Protein AF-A0A194XLW2-F1 (afdb_monomer)

Nearest PDB structures (foldseek):
  5mpe-assembly2_N  TM=3.462E-01  e=5.216E+00  Saccharomyces cerevisiae S288C

Mean predicted aligned error: 13.79 Å

Solvent-accessible surface area (backbone atoms only — not comparable to full-atom values): 14947 Å² total; per-residue (Å²): 132,81,50,64,70,60,52,54,53,54,45,31,70,91,69,25,83,67,75,55,50,39,67,90,53,73,81,48,76,51,77,60,68,67,63,74,57,62,71,46,36,43,51,65,60,61,47,27,53,52,23,50,60,30,39,32,50,71,62,18,50,63,48,32,64,35,18,59,30,89,88,37,53,65,29,32,42,48,48,15,52,49,32,32,26,69,58,40,51,70,60,16,52,52,30,46,64,75,32,52,90,36,68,58,42,38,59,43,32,65,69,97,54,22,62,61,53,54,50,51,53,50,48,52,53,52,52,50,68,72,43,67,90,60,88,51,68,67,62,52,49,51,50,22,52,53,44,46,51,35,52,50,32,41,49,54,49,47,40,73,74,72,47,76,59,69,46,95,74,63,76,90,66,61,39,33,40,77,82,64,66,52,73,85,71,71,43,65,46,41,43,81,89,52,94,58,71,42,79,40,83,77,78,71,87,74,76,87,57,48,65,66,49,51,53,48,38,63,76,66,67,66,91,54,73,91,82,35,62,93,68,63,72,83,65,98,82,63,78,64,47,81,68,58,69,71,59,47,54,51,50,71,74,74,113

Structure (mmCIF, N/CA/C/O backbone):
data_AF-A0A194XLW2-F1
#
_entry.id   AF-A0A194XLW2-F1
#
loop_
_atom_site.group_PDB
_atom_site.id
_atom_site.type_symbol
_atom_site.label_atom_id
_atom_site.label_alt_id
_atom_site.label_comp_id
_atom_site.label_asym_id
_atom_site.label_entity_id
_atom_site.label_seq_id
_atom_site.pdbx_PDB_ins_code
_atom_site.Cartn_x
_atom_site.Cartn_y
_atom_site.Cartn_z
_atom_site.occupancy
_atom_site.B_iso_or_equiv
_atom_site.auth_seq_id
_atom_site.auth_comp_id
_atom_site.auth_asym_id
_atom_site.auth_atom_id
_atom_site.pdbx_PDB_model_num
ATOM 1 N N . MET A 1 1 ? -6.211 14.471 20.983 1.00 62.09 1 MET A N 1
ATOM 2 C CA . MET A 1 1 ? -5.762 13.256 20.275 1.00 62.09 1 MET A CA 1
ATOM 3 C C . MET A 1 1 ? -6.303 13.348 18.864 1.00 62.09 1 MET A C 1
ATOM 5 O O . MET A 1 1 ? -7.444 13.775 18.723 1.00 62.09 1 MET A O 1
ATOM 9 N N . SER A 1 2 ? -5.482 13.073 17.853 1.00 81.62 2 SER A N 1
ATOM 10 C CA . SER A 1 2 ? -5.946 13.029 16.460 1.00 81.62 2 SER A CA 1
ATOM 11 C C . SER A 1 2 ? -6.854 11.812 16.283 1.00 81.62 2 SER A C 1
ATOM 13 O O . SER A 1 2 ? -6.565 10.773 16.868 1.00 81.62 2 SER A O 1
ATOM 15 N N . SER A 1 3 ? -7.951 11.940 15.534 1.00 93.19 3 SER A N 1
ATOM 16 C CA . SER A 1 3 ? -8.762 10.776 15.153 1.00 93.19 3 SER A CA 1
ATOM 17 C C . SER A 1 3 ? -8.160 10.077 13.935 1.00 93.19 3 SER A C 1
ATOM 19 O O . SER A 1 3 ? -7.350 10.673 13.216 1.00 93.19 3 SER A O 1
ATOM 21 N N . TYR A 1 4 ? -8.593 8.841 13.682 1.00 95.94 4 TYR A N 1
ATOM 22 C CA . TYR A 1 4 ? -8.236 8.096 12.478 1.00 95.94 4 TYR A CA 1
ATOM 23 C C . TYR A 1 4 ? -8.523 8.904 11.202 1.00 95.94 4 TYR A C 1
ATOM 25 O O . TYR A 1 4 ? -7.635 9.097 10.374 1.00 95.94 4 TYR A O 1
ATOM 33 N N . GLU A 1 5 ? -9.723 9.476 11.089 1.00 96.44 5 GLU A N 1
ATOM 34 C CA . GLU A 1 5 ? -10.167 10.236 9.915 1.00 96.44 5 GLU A CA 1
ATOM 35 C C . GLU A 1 5 ? -9.330 11.500 9.718 1.00 96.44 5 GLU A C 1
ATOM 37 O O . GLU A 1 5 ? -9.010 11.872 8.587 1.00 96.44 5 GLU A O 1
ATOM 42 N N . SER A 1 6 ? -8.949 12.159 10.818 1.00 96.06 6 SER A N 1
ATOM 43 C CA . SER A 1 6 ? -8.086 13.337 10.773 1.00 96.06 6 SER A CA 1
ATOM 44 C C . SER A 1 6 ? -6.682 12.987 10.282 1.00 96.06 6 SER A C 1
ATOM 46 O O . SER A 1 6 ? -6.113 13.759 9.510 1.00 96.06 6 SER A O 1
ATOM 48 N N . VAL A 1 7 ? -6.117 11.857 10.723 1.00 97.31 7 VAL A N 1
ATOM 49 C CA . VAL A 1 7 ? -4.793 11.398 10.275 1.00 97.31 7 V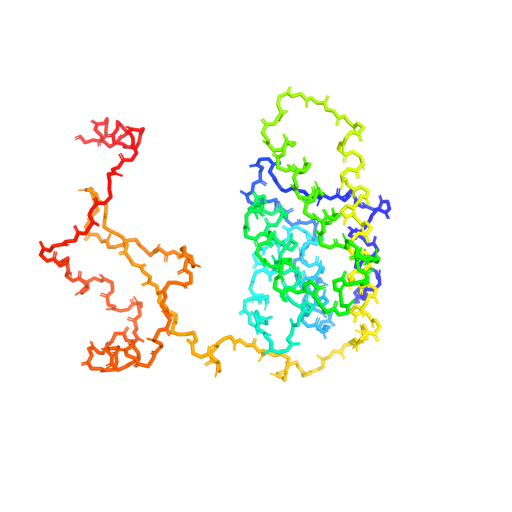AL A CA 1
ATOM 50 C C . VAL A 1 7 ? -4.853 10.981 8.810 1.00 97.31 7 VAL A C 1
ATOM 52 O O . VAL A 1 7 ? -4.066 11.489 8.012 1.00 97.31 7 VAL A O 1
ATOM 55 N N . LEU A 1 8 ? -5.827 10.152 8.426 1.00 97.38 8 LEU A N 1
ATOM 56 C CA . LEU A 1 8 ? -6.010 9.709 7.044 1.00 97.38 8 LEU A CA 1
ATOM 57 C C . LEU A 1 8 ? -6.185 10.900 6.092 1.00 97.38 8 LEU A C 1
ATOM 59 O O . LEU A 1 8 ? -5.488 10.993 5.085 1.00 97.38 8 LEU A O 1
ATOM 63 N N . SER A 1 9 ? -7.046 11.860 6.443 1.00 96.56 9 SER A N 1
ATOM 64 C CA . SER A 1 9 ? -7.260 13.065 5.630 1.00 96.56 9 SER A CA 1
ATOM 65 C C . SER A 1 9 ? -5.988 13.901 5.477 1.00 96.56 9 SER A C 1
ATOM 67 O O . SER A 1 9 ? -5.774 14.494 4.426 1.00 96.56 9 SER A O 1
ATOM 69 N N . SER A 1 10 ? -5.127 13.939 6.501 1.00 96.50 10 SER A N 1
ATOM 70 C CA . SER A 1 10 ? -3.862 14.681 6.440 1.00 96.50 10 SER A CA 1
ATOM 71 C C . SER A 1 10 ? -2.812 14.034 5.534 1.00 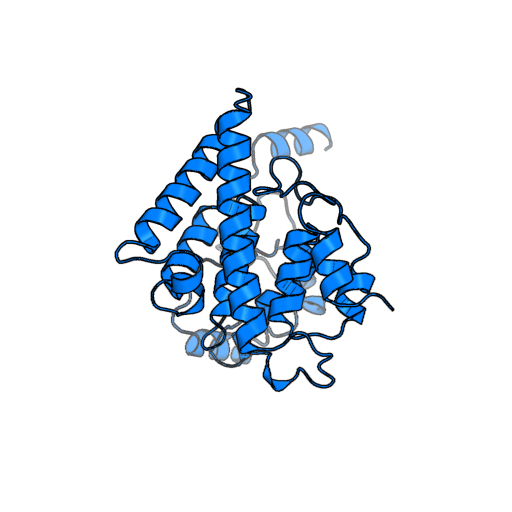96.50 10 SER A C 1
ATOM 73 O O . SER A 1 10 ? -1.932 14.739 5.046 1.00 96.50 10 SER A O 1
ATOM 75 N N . LEU A 1 11 ? -2.911 12.721 5.303 1.00 96.50 11 LEU A N 1
ATOM 76 C CA . LEU A 1 11 ? -1.986 11.935 4.481 1.00 96.50 11 LEU A CA 1
ATOM 77 C C . LEU A 1 11 ? -2.438 11.794 3.019 1.00 96.50 11 LEU A C 1
ATOM 79 O O . LEU A 1 11 ? -1.677 11.305 2.188 1.00 96.50 11 LEU A O 1
ATOM 83 N N . LEU A 1 12 ? -3.663 12.208 2.693 1.00 96.25 12 LEU A N 1
ATOM 84 C CA . LEU A 1 12 ? -4.228 12.109 1.350 1.00 96.25 12 LEU A CA 1
ATOM 85 C C . LEU A 1 12 ? -4.284 13.479 0.649 1.00 96.25 12 LEU A C 1
ATOM 87 O O . LEU A 1 12 ? -4.279 14.526 1.306 1.00 96.25 12 LEU A O 1
ATOM 91 N N . PRO A 1 13 ? -4.407 13.509 -0.692 1.00 95.25 13 PRO A N 1
ATOM 92 C CA . PRO A 1 13 ? -4.703 14.747 -1.402 1.00 95.25 13 PRO A CA 1
ATOM 93 C C . PRO A 1 13 ? -6.040 15.356 -0.945 1.00 95.25 13 PRO A C 1
ATOM 95 O O . PRO A 1 13 ? -7.004 14.612 -0.732 1.00 95.25 13 PRO A O 1
ATOM 98 N N . PRO A 1 14 ? -6.144 16.695 -0.842 1.00 94.56 14 PRO A N 1
ATOM 99 C CA . PRO A 1 14 ? -5.165 17.697 -1.281 1.00 94.56 14 PRO A CA 1
ATOM 100 C C . PRO A 1 14 ? -4.082 18.048 -0.245 1.00 94.56 14 PRO A C 1
ATOM 102 O O . PRO A 1 14 ? -3.207 18.853 -0.552 1.00 94.56 14 PRO A O 1
ATOM 105 N N . SER A 1 15 ? -4.132 17.495 0.971 1.00 94.56 15 SER A N 1
ATOM 106 C CA . SER A 1 15 ? -3.200 17.842 2.053 1.00 94.56 15 SER A CA 1
ATOM 107 C C . SER A 1 15 ? -1.767 17.398 1.772 1.00 94.56 15 SER A C 1
ATOM 109 O O . SER A 1 15 ? -0.832 18.133 2.088 1.00 94.56 15 SER A O 1
ATOM 111 N N . GLN A 1 16 ? -1.596 16.222 1.167 1.00 91.00 16 GLN A N 1
ATOM 112 C CA . GLN A 1 16 ? -0.306 15.698 0.720 1.00 91.00 16 GLN A CA 1
ATOM 113 C C . GLN A 1 16 ? -0.443 15.099 -0.685 1.00 91.00 16 GLN A C 1
ATOM 115 O O . GLN A 1 16 ? -1.472 14.488 -0.985 1.00 91.00 16 GLN A O 1
ATOM 120 N N . PRO A 1 17 ? 0.555 15.266 -1.571 1.00 90.69 17 PRO A N 1
ATOM 121 C CA . PRO A 1 17 ? 0.560 14.580 -2.856 1.00 90.69 17 PRO A CA 1
ATOM 122 C C . PRO A 1 17 ? 0.703 13.067 -2.648 1.00 90.69 17 PRO A C 1
ATOM 124 O O . PRO A 1 17 ? 1.475 12.621 -1.801 1.00 90.69 17 PRO A O 1
ATOM 127 N N . HIS A 1 18 ? -0.015 12.270 -3.443 1.00 93.69 18 HIS A N 1
ATOM 128 C CA . HIS A 1 18 ? 0.118 10.814 -3.390 1.00 93.69 18 HIS A CA 1
ATOM 129 C C . HIS A 1 18 ? 1.399 10.363 -4.092 1.00 93.69 18 HIS A C 1
ATOM 131 O O . HIS A 1 18 ? 1.627 10.684 -5.262 1.00 93.69 18 HIS A O 1
ATOM 137 N N . ILE A 1 19 ? 2.219 9.592 -3.383 1.00 90.19 19 ILE A N 1
ATOM 138 C CA . ILE A 1 19 ? 3.500 9.089 -3.876 1.00 90.19 19 ILE A CA 1
ATOM 139 C C . ILE A 1 19 ? 3.344 7.607 -4.211 1.00 90.19 19 ILE A C 1
ATOM 141 O O . ILE A 1 19 ? 3.195 6.763 -3.331 1.00 90.19 19 ILE A O 1
ATOM 145 N N . PHE A 1 20 ? 3.379 7.278 -5.504 1.00 88.81 20 PHE A N 1
ATOM 146 C CA . PHE A 1 20 ? 3.212 5.899 -5.975 1.00 88.81 20 PHE A CA 1
ATOM 147 C C . PHE A 1 20 ? 4.506 5.069 -5.920 1.00 88.81 20 PHE A C 1
ATOM 149 O O . PHE A 1 20 ? 4.438 3.843 -5.995 1.00 88.81 20 PHE A O 1
ATOM 156 N N . SER A 1 21 ? 5.664 5.728 -5.794 1.00 84.75 21 SER A N 1
ATOM 157 C CA . SER A 1 21 ? 7.000 5.129 -5.711 1.00 84.75 21 SER A CA 1
ATOM 158 C C . SER A 1 21 ? 7.960 6.074 -4.980 1.00 84.75 21 SER A C 1
ATOM 160 O O . SER A 1 21 ? 7.970 7.273 -5.244 1.00 84.75 21 SER A O 1
ATOM 162 N N . SER A 1 22 ? 8.799 5.516 -4.108 1.00 76.62 22 SER A N 1
ATOM 163 C CA . SER A 1 22 ? 9.827 6.215 -3.323 1.00 76.62 22 SER A CA 1
ATOM 164 C C . SER A 1 22 ? 11.148 6.429 -4.069 1.00 76.62 22 SER A C 1
ATOM 166 O O . SER A 1 22 ? 12.058 7.106 -3.600 1.00 76.62 22 SER A O 1
ATOM 168 N N . LEU A 1 23 ? 11.304 5.837 -5.249 1.00 68.81 23 LEU A N 1
ATOM 169 C CA . LEU A 1 23 ? 12.549 5.937 -5.999 1.00 68.81 23 LEU A CA 1
ATOM 170 C C . LEU A 1 23 ? 12.756 7.341 -6.608 1.00 68.81 23 LEU A C 1
ATOM 172 O O . LEU A 1 23 ? 11.792 7.949 -7.066 1.00 68.81 23 LEU A O 1
ATOM 176 N N . PRO A 1 24 ? 14.010 7.838 -6.717 1.00 59.31 24 PRO A N 1
ATOM 177 C CA . PRO A 1 24 ? 15.270 7.197 -6.316 1.00 59.31 24 PRO A CA 1
ATOM 178 C C . PRO A 1 24 ? 15.589 7.250 -4.813 1.00 59.31 24 PRO A C 1
ATOM 180 O O . PRO A 1 24 ? 16.545 6.600 -4.400 1.00 59.31 24 PRO A O 1
ATOM 183 N N . ILE A 1 25 ? 14.872 8.048 -4.020 1.00 57.66 25 ILE A N 1
ATOM 184 C CA . ILE A 1 25 ? 15.247 8.378 -2.639 1.00 57.66 25 IL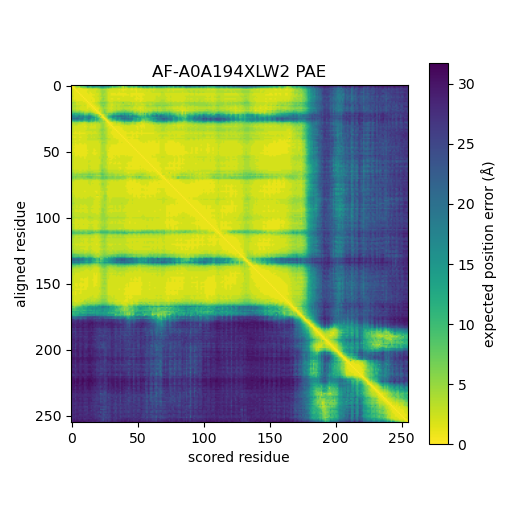E A CA 1
ATOM 185 C C . ILE A 1 25 ? 14.519 7.432 -1.682 1.00 57.66 25 ILE A C 1
ATOM 187 O O . ILE A 1 25 ? 13.452 7.743 -1.163 1.00 57.66 25 ILE A O 1
ATOM 191 N N . SER A 1 26 ? 15.133 6.276 -1.429 1.00 54.25 26 SER A N 1
ATOM 192 C CA . SER A 1 26 ? 14.665 5.343 -0.404 1.00 54.25 26 SER A CA 1
ATOM 193 C C . SER A 1 26 ? 15.563 5.388 0.845 1.00 54.25 26 SER A C 1
ATOM 195 O O . SER A 1 26 ? 16.789 5.354 0.696 1.00 54.25 26 SER A O 1
ATOM 197 N N . PRO A 1 27 ? 14.993 5.444 2.067 1.00 61.28 27 PRO A N 1
ATOM 198 C CA . PRO A 1 27 ? 13.585 5.712 2.372 1.00 61.28 27 PRO A CA 1
ATOM 199 C C . PRO A 1 27 ? 13.272 7.220 2.322 1.00 61.28 27 PRO A C 1
ATOM 201 O O . PRO A 1 27 ? 14.089 8.053 2.729 1.00 61.28 27 PRO A O 1
ATOM 204 N N . HIS A 1 28 ? 12.067 7.588 1.872 1.00 70.06 28 HIS A N 1
ATOM 205 C CA . HIS A 1 28 ? 11.566 8.948 2.082 1.00 70.06 28 HIS A CA 1
ATOM 206 C C . HIS A 1 28 ? 11.420 9.226 3.578 1.00 70.06 28 HIS A C 1
ATOM 208 O O . HIS A 1 28 ? 11.139 8.339 4.383 1.00 70.06 28 HIS A O 1
ATOM 214 N N . LYS A 1 29 ? 11.594 10.493 3.961 1.00 82.81 29 LYS A N 1
ATOM 215 C CA . LYS A 1 29 ? 11.287 10.917 5.323 1.00 82.81 29 LYS A CA 1
ATOM 216 C C . LYS A 1 29 ? 9.774 10.843 5.538 1.00 82.81 29 LYS A C 1
ATOM 218 O O . LYS A 1 29 ? 9.027 11.373 4.718 1.00 82.81 29 LYS A O 1
ATOM 223 N N . ALA A 1 30 ? 9.366 10.264 6.665 1.00 90.00 30 ALA A N 1
ATOM 224 C CA . ALA A 1 30 ? 7.972 10.241 7.088 1.00 90.00 30 ALA A CA 1
ATOM 225 C C . ALA A 1 30 ? 7.350 11.654 7.088 1.00 90.00 30 ALA A C 1
ATOM 227 O O . ALA A 1 30 ? 7.997 12.618 7.521 1.00 90.00 30 ALA A O 1
ATOM 228 N N . LEU A 1 31 ? 6.106 11.774 6.615 1.00 91.69 31 LEU A N 1
ATOM 229 C CA . LEU A 1 31 ? 5.389 13.053 6.492 1.00 91.69 3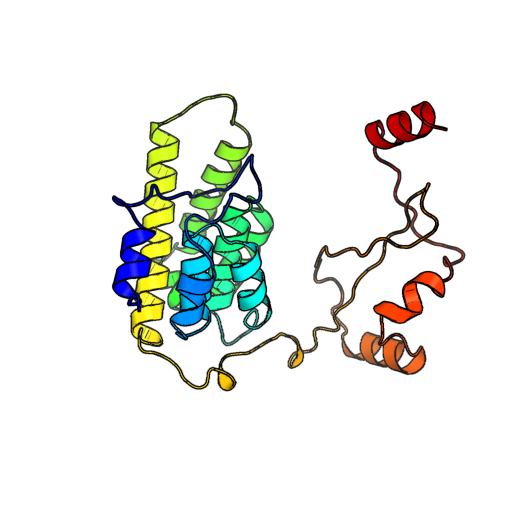1 LEU A CA 1
ATOM 230 C C . LEU A 1 31 ? 4.976 13.611 7.862 1.00 91.69 31 LEU A C 1
ATOM 232 O O . LEU A 1 31 ? 5.083 14.813 8.113 1.00 91.69 31 LEU A O 1
ATOM 236 N N . ILE A 1 32 ? 4.554 12.727 8.765 1.00 92.94 32 ILE A N 1
ATOM 237 C CA . ILE A 1 32 ? 4.219 13.007 10.161 1.00 92.94 32 ILE A CA 1
ATOM 238 C C . ILE A 1 32 ? 4.963 12.040 11.098 1.00 92.94 32 ILE A C 1
ATOM 240 O O . ILE A 1 32 ? 5.379 10.957 10.673 1.00 92.94 32 ILE A O 1
ATOM 244 N N . PRO A 1 33 ? 5.137 12.390 12.388 1.00 93.50 33 PRO A N 1
ATOM 245 C CA . PRO A 1 33 ? 5.716 11.475 13.366 1.00 93.50 33 PRO A CA 1
ATOM 246 C C . PRO A 1 33 ? 4.908 10.177 13.469 1.00 93.50 33 PRO A C 1
ATOM 248 O O . PRO A 1 33 ? 3.703 10.227 13.710 1.00 93.50 33 PRO A O 1
ATOM 251 N N . SER A 1 34 ? 5.582 9.028 13.386 1.00 92.00 34 SER A N 1
ATOM 252 C CA . SER A 1 34 ? 4.982 7.685 13.451 1.00 92.00 34 SER A CA 1
ATOM 253 C C . SER A 1 34 ? 4.072 7.488 14.665 1.00 92.00 34 SER A C 1
ATOM 255 O O . SER A 1 34 ? 3.044 6.828 14.575 1.00 92.00 34 SER A O 1
ATOM 257 N N . GLN A 1 35 ? 4.390 8.139 15.788 1.00 91.81 35 GLN A N 1
ATOM 258 C CA . GLN A 1 35 ? 3.588 8.065 17.008 1.00 91.81 35 GLN A CA 1
ATOM 259 C C . GLN A 1 35 ? 2.181 8.669 16.872 1.00 91.81 35 GLN A C 1
ATOM 261 O O . GLN A 1 35 ? 1.282 8.296 17.621 1.00 91.81 35 GLN A O 1
ATOM 266 N N . GLN A 1 36 ? 1.951 9.577 15.917 1.00 93.44 36 GLN A N 1
ATOM 267 C CA . GLN A 1 36 ? 0.598 10.066 15.628 1.00 93.44 36 GLN A CA 1
ATOM 268 C C . GLN A 1 36 ? -0.292 8.987 15.001 1.00 93.44 36 GLN A C 1
ATOM 270 O O . GLN A 1 36 ? -1.505 9.065 15.154 1.00 93.44 36 GLN A O 1
ATOM 275 N N . ILE A 1 37 ? 0.306 8.000 14.329 1.00 94.75 37 ILE A N 1
ATOM 276 C CA . ILE A 1 37 ? -0.392 6.849 13.753 1.00 94.75 37 ILE A CA 1
ATOM 277 C C . ILE A 1 37 ? -0.540 5.758 14.816 1.00 94.75 37 ILE A C 1
ATOM 279 O O . ILE A 1 37 ? -1.658 5.349 15.109 1.00 94.75 37 ILE A O 1
ATOM 283 N N . SER A 1 38 ? 0.549 5.355 15.477 1.00 92.44 38 SER A N 1
ATOM 284 C CA . SER A 1 38 ? 0.495 4.244 16.441 1.00 92.44 38 SER A CA 1
ATOM 285 C C . SER A 1 38 ? -0.320 4.551 17.703 1.00 92.44 38 SER A C 1
ATOM 287 O O . SER A 1 38 ? -0.905 3.653 18.298 1.00 92.44 38 SER A O 1
ATOM 289 N N . SER A 1 39 ? -0.442 5.827 18.098 1.00 91.06 39 SER A N 1
ATOM 290 C CA . SER A 1 39 ? -1.324 6.231 19.209 1.00 91.06 39 SER A CA 1
ATOM 291 C C . SER A 1 39 ? -2.822 6.166 18.892 1.00 91.06 39 SER A C 1
ATOM 293 O O . SER A 1 39 ? -3.632 6.363 19.799 1.00 91.06 39 SER A O 1
ATOM 295 N N . LEU A 1 40 ? -3.202 5.896 17.636 1.00 90.81 40 LEU A N 1
ATOM 296 C CA . LEU A 1 40 ? -4.590 5.602 17.282 1.00 90.81 40 LEU A CA 1
ATOM 297 C C . LEU A 1 40 ? -5.020 4.230 17.819 1.00 90.81 40 LEU A C 1
ATOM 299 O O . LEU A 1 40 ? -6.205 4.043 18.082 1.00 90.81 40 LEU A O 1
ATOM 303 N N . GLU A 1 41 ? -4.064 3.307 18.005 1.00 92.06 41 GLU A N 1
ATOM 304 C CA . GLU A 1 41 ? -4.296 1.940 18.492 1.00 92.06 41 GLU A CA 1
ATOM 305 C C . GLU A 1 41 ? -5.421 1.248 17.696 1.00 92.06 41 GLU A C 1
ATOM 307 O O . GLU A 1 41 ? -6.332 0.664 18.268 1.00 92.06 41 GLU A O 1
ATOM 312 N N . ILE A 1 42 ? -5.402 1.382 16.367 1.00 93.50 42 ILE A N 1
ATOM 313 C CA . ILE A 1 42 ? -6.383 0.792 15.440 1.00 93.50 42 ILE A CA 1
ATOM 314 C C . ILE A 1 42 ? -5.943 -0.606 14.992 1.00 93.50 42 ILE A C 1
ATOM 316 O O . ILE A 1 42 ? -4.877 -1.092 15.360 1.00 93.50 42 ILE A O 1
ATOM 320 N N . HIS A 1 43 ? -6.752 -1.261 14.156 1.00 94.62 43 HIS A N 1
ATOM 321 C CA . HIS A 1 43 ? -6.378 -2.549 13.579 1.00 94.62 43 HIS A CA 1
ATOM 322 C C . HIS A 1 43 ? -5.013 -2.466 12.846 1.00 94.62 43 HIS A C 1
ATOM 324 O O . HIS A 1 43 ? -4.860 -1.607 11.971 1.00 94.62 43 HIS A O 1
ATOM 330 N N . PRO A 1 44 ? -4.048 -3.374 13.109 1.00 95.19 44 PRO A N 1
ATOM 331 C CA . PRO A 1 44 ? -2.688 -3.299 12.555 1.00 95.19 44 PRO A CA 1
ATOM 332 C C . PRO A 1 44 ? -2.598 -3.217 11.022 1.00 95.19 44 PRO A C 1
ATOM 334 O O . PRO A 1 44 ? -1.668 -2.623 10.479 1.00 95.19 44 PRO A O 1
ATOM 337 N N . VAL A 1 45 ? -3.571 -3.780 10.297 1.00 96.56 45 VAL A N 1
ATOM 338 C CA . VAL A 1 45 ? -3.673 -3.643 8.829 1.00 96.56 45 VAL A CA 1
ATOM 339 C C . VAL A 1 45 ? -3.935 -2.188 8.418 1.00 96.56 45 VAL A C 1
ATOM 341 O O . VAL A 1 45 ? -3.285 -1.676 7.510 1.00 96.56 45 VAL A O 1
ATOM 344 N N . LEU A 1 46 ? -4.858 -1.502 9.101 1.00 97.81 46 LEU A N 1
ATOM 345 C CA . LEU A 1 46 ? -5.146 -0.088 8.849 1.00 97.81 46 LEU A CA 1
ATOM 346 C C . LEU A 1 46 ? -3.967 0.791 9.274 1.00 97.81 46 LEU A C 1
ATOM 348 O O . LEU A 1 46 ? -3.604 1.712 8.547 1.00 97.81 46 LEU A O 1
ATOM 352 N N . GLU A 1 47 ? -3.327 0.470 10.400 1.00 97.31 47 GLU A N 1
ATOM 353 C CA . GLU A 1 47 ? -2.105 1.146 10.850 1.00 97.31 47 GLU A CA 1
ATOM 354 C C . GLU A 1 47 ? -0.986 1.033 9.799 1.00 97.31 47 GLU A C 1
ATOM 356 O O . GLU A 1 47 ? -0.374 2.034 9.424 1.00 97.31 47 GLU A O 1
ATOM 361 N N . SER A 1 48 ? -0.790 -0.163 9.232 1.00 97.94 48 SER A N 1
ATOM 362 C CA . SER A 1 48 ? 0.178 -0.406 8.154 1.00 97.94 48 SER A CA 1
ATOM 363 C C . SER A 1 48 ? -0.114 0.445 6.915 1.00 97.94 48 SER A C 1
ATOM 365 O O . SER A 1 48 ? 0.801 1.047 6.354 1.00 97.94 48 SER A O 1
ATOM 367 N N . ALA A 1 49 ? -1.383 0.552 6.506 1.00 98.31 49 ALA A N 1
ATOM 368 C CA . ALA A 1 49 ? -1.783 1.392 5.376 1.00 98.31 49 ALA A CA 1
ATOM 369 C C . ALA A 1 49 ? -1.486 2.883 5.627 1.00 98.31 49 ALA A C 1
ATOM 371 O O . ALA A 1 49 ? -0.977 3.568 4.736 1.00 98.31 49 ALA A O 1
ATOM 372 N N . LEU A 1 50 ? -1.732 3.376 6.848 1.00 98.19 50 LEU A N 1
ATOM 373 C CA . LEU A 1 50 ? -1.370 4.742 7.237 1.00 98.19 50 LEU A CA 1
ATOM 374 C C . LEU A 1 50 ? 0.147 4.957 7.205 1.00 98.19 50 LEU A C 1
ATOM 376 O O . LEU A 1 50 ? 0.594 5.995 6.723 1.00 98.19 50 LEU A O 1
ATOM 380 N N . HIS A 1 51 ? 0.951 3.989 7.653 1.00 96.69 51 HIS A N 1
ATOM 381 C CA . HIS A 1 51 ? 2.412 4.086 7.566 1.00 96.69 51 HIS A CA 1
ATOM 382 C C . HIS A 1 51 ? 2.923 4.102 6.118 1.00 96.69 51 HIS A C 1
ATOM 384 O O . HIS A 1 51 ? 3.830 4.880 5.819 1.00 96.69 51 HIS A O 1
ATOM 390 N N . ILE A 1 52 ? 2.312 3.336 5.204 1.00 96.81 52 ILE A N 1
ATOM 391 C CA . ILE A 1 52 ? 2.641 3.396 3.768 1.00 96.81 52 ILE A CA 1
ATOM 392 C C . ILE A 1 52 ? 2.336 4.791 3.204 1.00 96.81 52 ILE A C 1
ATOM 394 O O . ILE A 1 52 ? 3.204 5.393 2.574 1.00 96.81 52 ILE A O 1
ATOM 398 N N . LEU A 1 53 ? 1.141 5.337 3.467 1.00 96.62 53 LEU A N 1
ATOM 399 C CA . LEU A 1 53 ? 0.774 6.700 3.051 1.00 96.62 53 LEU A CA 1
ATOM 400 C C . LEU A 1 53 ? 1.686 7.770 3.671 1.00 96.62 53 LEU A C 1
ATOM 402 O O . LEU A 1 53 ? 2.001 8.772 3.035 1.00 96.62 53 LEU A O 1
ATOM 406 N N . ASN A 1 54 ? 2.140 7.544 4.902 1.00 95.62 54 ASN A N 1
ATOM 407 C CA . ASN A 1 54 ? 3.075 8.413 5.608 1.00 95.62 54 ASN A CA 1
ATOM 408 C C . ASN A 1 54 ? 4.516 8.315 5.085 1.00 95.62 54 ASN A C 1
ATOM 410 O O . ASN A 1 54 ? 5.371 9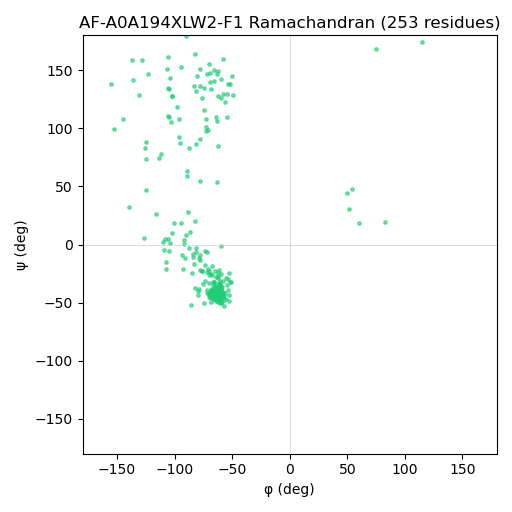.062 5.557 1.00 95.62 54 ASN A O 1
ATOM 414 N N . LEU A 1 55 ? 4.808 7.404 4.150 1.00 92.81 55 LEU A N 1
ATOM 415 C CA . LEU A 1 55 ? 6.163 7.061 3.699 1.00 92.81 55 LEU A CA 1
ATOM 416 C C . LEU A 1 55 ? 7.068 6.526 4.818 1.00 92.81 55 LEU A C 1
ATOM 418 O O . LEU A 1 55 ? 8.289 6.487 4.682 1.00 92.81 55 LEU A O 1
ATOM 422 N N . ASP A 1 56 ? 6.470 6.073 5.916 1.00 92.56 56 ASP A N 1
ATOM 423 C CA . ASP A 1 56 ? 7.150 5.416 7.024 1.00 92.56 56 ASP A CA 1
ATOM 424 C C . ASP A 1 56 ? 7.207 3.904 6.775 1.00 92.56 56 ASP A C 1
ATOM 426 O O . ASP A 1 56 ? 6.606 3.087 7.479 1.00 92.56 56 ASP A O 1
ATOM 430 N N . LEU A 1 57 ? 7.913 3.549 5.701 1.00 90.62 57 LEU A N 1
ATOM 431 C CA . LEU A 1 57 ? 8.029 2.175 5.217 1.00 90.62 57 LEU A CA 1
ATOM 432 C C . LEU A 1 57 ? 8.620 1.211 6.266 1.00 90.62 57 LEU A C 1
ATOM 434 O O . LEU A 1 57 ? 8.116 0.094 6.351 1.00 90.62 57 LEU A O 1
ATOM 438 N N . PRO A 1 58 ? 9.595 1.601 7.121 1.00 88.75 58 PRO A N 1
ATOM 439 C CA . PRO A 1 58 ? 10.080 0.728 8.193 1.00 88.75 58 PRO A CA 1
ATOM 440 C C . PRO A 1 58 ? 8.994 0.306 9.191 1.00 88.75 58 PRO A C 1
ATOM 442 O O . PRO A 1 58 ? 8.934 -0.867 9.564 1.00 88.75 5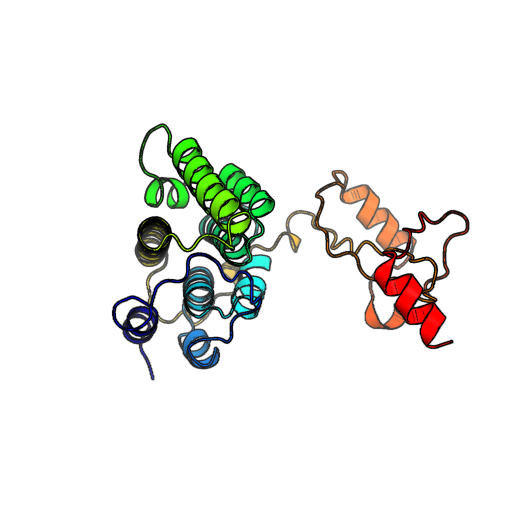8 PRO A O 1
ATOM 445 N N . SER A 1 59 ? 8.116 1.225 9.605 1.00 89.19 59 SER A N 1
ATOM 446 C CA . SER A 1 59 ? 7.001 0.893 10.504 1.00 89.19 59 SER A CA 1
ATOM 447 C C . SER A 1 59 ? 5.961 0.011 9.810 1.00 89.19 59 SER A C 1
ATOM 449 O O . SER A 1 59 ? 5.483 -0.953 10.408 1.00 89.19 59 SER A O 1
ATOM 451 N N . ALA A 1 60 ? 5.662 0.274 8.531 1.00 93.38 60 ALA A N 1
ATOM 452 C CA . ALA A 1 60 ? 4.783 -0.585 7.736 1.00 93.38 60 ALA A CA 1
ATOM 453 C C . ALA A 1 60 ? 5.344 -2.014 7.612 1.00 93.38 60 ALA A C 1
ATOM 455 O O . ALA A 1 60 ? 4.639 -2.976 7.911 1.00 93.38 60 ALA A O 1
ATOM 456 N N . HIS A 1 61 ? 6.628 -2.155 7.260 1.00 89.62 61 HIS A N 1
ATOM 457 C CA . HIS A 1 61 ? 7.338 -3.442 7.221 1.00 89.62 61 HIS A CA 1
ATOM 458 C C . HIS A 1 61 ? 7.258 -4.174 8.556 1.00 89.62 61 HIS A C 1
ATOM 460 O O . HIS A 1 61 ? 6.941 -5.366 8.607 1.00 89.62 61 HIS A O 1
ATOM 466 N N . PHE A 1 62 ? 7.519 -3.455 9.653 1.00 87.62 62 PHE A N 1
ATOM 467 C CA . PHE A 1 62 ? 7.482 -4.031 10.989 1.00 87.62 62 PHE A CA 1
ATOM 468 C C . PHE A 1 62 ? 6.118 -4.640 11.312 1.00 87.62 62 PHE A C 1
ATOM 470 O O . PHE A 1 62 ? 6.087 -5.713 11.903 1.00 87.62 62 PHE A O 1
ATOM 477 N N . LEU A 1 63 ? 5.010 -4.008 10.934 1.00 87.81 63 LEU A N 1
ATOM 478 C CA . LEU A 1 63 ? 3.672 -4.546 11.181 1.00 87.81 63 LEU A CA 1
ATOM 479 C C . LEU A 1 63 ? 3.348 -5.707 10.230 1.00 87.81 63 LEU A C 1
ATOM 481 O O . LEU A 1 63 ? 2.960 -6.787 10.678 1.00 87.81 63 LEU A O 1
ATOM 485 N N . LEU A 1 64 ? 3.557 -5.514 8.926 1.00 91.38 64 LEU A N 1
ATOM 486 C CA . LEU A 1 64 ? 3.129 -6.457 7.889 1.00 91.38 64 LEU A CA 1
ATOM 487 C C . LEU A 1 64 ? 3.855 -7.802 7.950 1.00 91.38 64 LEU A C 1
ATOM 489 O O . LEU A 1 64 ? 3.233 -8.832 7.691 1.00 91.38 64 LEU A O 1
ATOM 493 N N . ARG A 1 65 ? 5.124 -7.840 8.376 1.00 86.56 65 ARG A N 1
ATOM 494 C CA . ARG A 1 65 ? 5.858 -9.108 8.560 1.00 86.56 65 ARG A CA 1
ATOM 495 C C . ARG A 1 65 ? 5.224 -10.038 9.605 1.00 86.56 65 ARG A C 1
ATOM 497 O O . ARG A 1 65 ? 5.442 -11.245 9.562 1.00 86.56 65 ARG A O 1
ATOM 504 N N . HIS A 1 66 ? 4.416 -9.503 10.523 1.00 84.50 66 HIS A N 1
ATOM 505 C CA . HIS A 1 66 ? 3.678 -10.294 11.515 1.00 84.50 66 HIS A CA 1
ATOM 506 C C . HIS A 1 66 ? 2.267 -10.691 11.043 1.00 84.50 66 HIS A C 1
ATOM 508 O O . HIS A 1 66 ? 1.508 -11.272 11.814 1.00 84.50 66 HIS A O 1
ATOM 514 N N . MET A 1 67 ? 1.904 -10.368 9.798 1.00 89.06 67 MET A N 1
ATOM 515 C CA . MET A 1 67 ? 0.600 -10.642 9.180 1.00 89.06 67 MET A CA 1
ATOM 516 C C . MET A 1 67 ? 0.761 -11.085 7.713 1.00 89.06 67 MET A C 1
ATOM 518 O O . MET A 1 67 ? -0.052 -10.777 6.849 1.00 89.06 67 MET A O 1
ATOM 522 N N . GLN A 1 68 ? 1.855 -11.774 7.397 1.00 85.38 68 GLN A N 1
ATOM 523 C CA . GLN A 1 68 ? 2.261 -12.073 6.019 1.00 85.38 68 GLN A CA 1
ATOM 524 C C . GLN A 1 68 ? 1.790 -13.447 5.509 1.00 85.38 68 GLN A C 1
ATOM 526 O O . GLN A 1 68 ? 2.357 -13.980 4.555 1.00 85.38 68 GLN A O 1
ATOM 531 N N . ALA A 1 69 ? 0.788 -14.045 6.157 1.00 83.00 69 ALA A N 1
ATOM 532 C CA . ALA A 1 69 ? 0.278 -15.370 5.825 1.00 83.00 69 ALA A CA 1
ATOM 533 C C . ALA A 1 69 ? -1.253 -15.437 5.848 1.00 83.00 69 ALA A C 1
ATOM 535 O O . ALA A 1 69 ? -1.931 -14.651 6.509 1.00 83.00 69 ALA A O 1
ATOM 536 N N . ASP A 1 70 ? -1.778 -16.439 5.142 1.00 80.62 70 ASP A N 1
ATOM 537 C CA . ASP A 1 70 ? -3.171 -16.877 5.239 1.00 80.62 70 ASP A CA 1
ATOM 538 C C . ASP A 1 70 ? -3.568 -17.080 6.717 1.00 80.62 70 ASP A C 1
ATOM 540 O O . ASP A 1 70 ? -2.844 -17.791 7.428 1.00 80.62 70 ASP A O 1
ATOM 544 N N . PRO A 1 71 ? -4.690 -16.494 7.187 1.00 87.12 71 PRO A N 1
ATOM 545 C CA . PRO A 1 71 ? -5.776 -15.880 6.400 1.00 87.12 71 PRO A CA 1
ATOM 546 C C . PRO A 1 71 ? -5.765 -14.342 6.297 1.00 87.12 71 PRO A C 1
ATOM 548 O O . PRO A 1 71 ? -6.793 -13.746 5.967 1.00 87.12 71 PRO A O 1
ATOM 551 N N . VAL A 1 72 ? -4.647 -13.661 6.572 1.00 90.75 72 VAL A N 1
ATOM 552 C CA . VAL A 1 72 ? -4.591 -12.183 6.654 1.00 90.75 72 VAL A CA 1
ATOM 553 C C . VAL A 1 72 ? -4.277 -11.552 5.292 1.00 90.75 72 VAL A C 1
ATOM 555 O O . VAL A 1 72 ? -3.294 -10.834 5.101 1.00 90.75 72 VAL A O 1
ATOM 558 N N . PHE A 1 73 ? -5.134 -11.829 4.309 1.00 96.38 73 PHE A N 1
ATOM 559 C CA . PHE A 1 73 ? -4.917 -11.439 2.913 1.00 96.38 73 PHE A CA 1
ATOM 560 C C . PHE A 1 73 ? -4.843 -9.921 2.695 1.00 96.38 73 PHE A C 1
ATOM 562 O O . PHE A 1 73 ? -4.167 -9.474 1.769 1.00 96.38 73 PHE A O 1
ATOM 569 N N . GLU A 1 74 ? -5.484 -9.114 3.546 1.00 97.81 74 GLU A N 1
ATOM 570 C CA . GLU A 1 74 ? -5.378 -7.652 3.480 1.00 97.81 74 GLU A CA 1
ATOM 571 C C . GLU A 1 74 ? -3.953 -7.169 3.770 1.00 97.81 74 GLU A C 1
ATOM 573 O O . GLU A 1 74 ? -3.435 -6.303 3.065 1.00 97.81 74 GLU A O 1
ATOM 578 N N . ALA A 1 75 ? -3.294 -7.761 4.770 1.00 96.44 75 ALA A N 1
ATOM 579 C CA . ALA A 1 75 ? -1.903 -7.456 5.082 1.00 96.44 75 ALA A CA 1
ATOM 580 C C . ALA A 1 75 ? -0.960 -7.972 3.991 1.00 96.44 75 ALA A C 1
ATOM 582 O O . ALA A 1 75 ? -0.077 -7.236 3.559 1.00 96.44 75 ALA A O 1
ATOM 583 N N . MET A 1 76 ? -1.181 -9.191 3.486 1.00 96.44 76 MET A N 1
ATOM 584 C CA . MET A 1 76 ? -0.415 -9.724 2.352 1.00 96.44 76 MET A CA 1
ATOM 585 C C . MET A 1 76 ? -0.495 -8.794 1.131 1.00 96.44 76 MET A C 1
ATOM 587 O O . MET A 1 76 ? 0.514 -8.521 0.482 1.00 96.44 76 MET A O 1
ATOM 591 N N . TYR A 1 77 ? -1.678 -8.244 0.843 1.00 98.38 77 TYR A N 1
ATOM 592 C CA . TYR A 1 77 ? -1.840 -7.319 -0.273 1.00 98.38 77 TYR A CA 1
ATOM 593 C C . TYR A 1 77 ? -1.154 -5.964 -0.023 1.00 98.38 77 TYR A C 1
ATOM 595 O O . TYR A 1 77 ? -0.452 -5.456 -0.903 1.00 98.38 77 TYR A O 1
ATOM 603 N N . LEU A 1 78 ? -1.276 -5.407 1.190 1.00 98.25 78 LEU A N 1
ATOM 604 C CA . LEU A 1 78 ? -0.536 -4.202 1.588 1.00 98.25 78 LEU A CA 1
ATOM 605 C C . LEU A 1 78 ? 0.984 -4.404 1.527 1.00 98.25 78 LEU A C 1
ATOM 607 O O . LEU A 1 78 ? 1.694 -3.459 1.195 1.00 98.25 78 LEU A O 1
ATOM 611 N N . HIS A 1 79 ? 1.486 -5.616 1.773 1.00 96.50 79 HIS A N 1
ATOM 612 C CA . HIS A 1 79 ? 2.906 -5.950 1.624 1.00 96.50 79 HIS A CA 1
ATOM 613 C C . HIS A 1 79 ? 3.360 -5.828 0.162 1.00 96.50 79 HIS A C 1
ATOM 615 O O . HIS A 1 79 ? 4.407 -5.249 -0.126 1.00 96.50 79 HIS A O 1
ATOM 621 N N . GLY A 1 80 ? 2.528 -6.271 -0.785 1.00 96.44 80 GLY A N 1
ATOM 622 C CA . GLY A 1 80 ? 2.769 -6.039 -2.211 1.00 96.44 80 GLY A CA 1
ATOM 623 C C . GLY A 1 80 ? 2.792 -4.550 -2.576 1.00 96.44 80 GLY A C 1
ATOM 624 O O . GLY A 1 80 ? 3.662 -4.105 -3.325 1.00 96.44 80 GLY A O 1
ATOM 625 N N . ILE A 1 81 ? 1.870 -3.754 -2.022 1.00 97.75 81 ILE A N 1
ATOM 626 C CA . ILE A 1 81 ? 1.857 -2.293 -2.210 1.00 97.75 81 ILE A CA 1
ATOM 627 C C . ILE A 1 81 ? 3.117 -1.647 -1.616 1.00 97.75 81 ILE A C 1
ATOM 629 O O . ILE A 1 81 ? 3.705 -0.775 -2.254 1.00 97.75 81 ILE A O 1
ATOM 633 N N . LEU A 1 82 ? 3.549 -2.081 -0.432 1.00 95.56 82 LEU A N 1
ATOM 634 C CA . LEU A 1 82 ? 4.766 -1.613 0.226 1.00 95.56 82 LEU A CA 1
ATOM 635 C C . LEU A 1 82 ? 5.995 -1.823 -0.668 1.00 95.56 82 LEU A C 1
ATOM 637 O O . LEU A 1 82 ? 6.674 -0.850 -0.990 1.00 95.56 82 LEU A O 1
ATOM 641 N N . HIS A 1 83 ? 6.216 -3.041 -1.165 1.00 93.25 83 HIS A N 1
ATOM 642 C CA . HIS A 1 83 ? 7.335 -3.327 -2.068 1.00 93.25 83 HIS A CA 1
ATOM 643 C C . HIS A 1 83 ? 7.260 -2.548 -3.380 1.00 93.25 83 HIS A C 1
ATOM 645 O O . HIS A 1 83 ? 8.275 -2.043 -3.864 1.00 93.25 83 HIS A O 1
ATOM 651 N N . ARG A 1 84 ? 6.058 -2.339 -3.930 1.00 94.25 84 ARG A N 1
ATOM 652 C CA . ARG A 1 84 ? 5.891 -1.449 -5.085 1.00 94.25 84 ARG A CA 1
ATOM 653 C C . ARG A 1 84 ? 6.344 -0.025 -4.766 1.00 94.25 84 ARG A C 1
ATOM 655 O O . ARG A 1 84 ? 7.035 0.577 -5.585 1.00 94.25 84 ARG A O 1
ATOM 662 N N . VAL A 1 85 ? 5.972 0.519 -3.603 1.00 92.81 85 VAL A N 1
ATOM 663 C CA . VAL A 1 85 ? 6.406 1.858 -3.177 1.00 92.81 85 VAL A CA 1
ATOM 664 C C . VAL A 1 85 ? 7.923 1.897 -2.967 1.00 92.81 85 VAL A C 1
ATOM 666 O O . VAL A 1 85 ? 8.548 2.883 -3.341 1.00 92.81 85 VAL A O 1
ATOM 669 N N . GLU A 1 86 ? 8.557 0.835 -2.471 1.00 88.38 86 GLU A N 1
ATOM 670 C CA . GLU A 1 86 ? 10.029 0.692 -2.418 1.00 88.38 86 GLU A CA 1
ATOM 671 C C . GLU A 1 86 ? 10.674 0.571 -3.809 1.00 88.38 86 GLU A C 1
ATOM 673 O O . GLU A 1 86 ? 11.868 0.822 -3.992 1.00 88.38 86 GLU A O 1
ATOM 678 N N . GLY A 1 87 ? 9.860 0.232 -4.807 1.00 88.19 87 GLY A N 1
ATOM 679 C CA . GLY A 1 87 ? 10.258 0.020 -6.186 1.00 88.19 87 GLY A CA 1
ATOM 680 C C . GLY A 1 87 ? 10.822 -1.371 -6.461 1.00 88.19 87 GLY A C 1
ATOM 681 O O . GLY A 1 87 ? 11.511 -1.554 -7.471 1.00 88.19 87 GLY A O 1
ATOM 682 N N . ASP A 1 88 ? 10.532 -2.327 -5.585 1.00 88.81 88 ASP A N 1
ATOM 683 C CA . ASP A 1 88 ? 10.708 -3.758 -5.789 1.00 88.81 88 ASP A CA 1
ATOM 684 C C . ASP A 1 88 ? 9.451 -4.339 -6.458 1.00 88.81 88 ASP A C 1
ATOM 686 O O . ASP A 1 88 ? 8.499 -4.807 -5.827 1.00 88.81 88 ASP A O 1
ATOM 690 N N . ILE A 1 89 ? 9.415 -4.202 -7.784 1.00 90.62 89 ILE A N 1
ATOM 691 C CA . ILE A 1 89 ? 8.237 -4.537 -8.586 1.00 90.62 89 ILE A CA 1
ATOM 692 C C . ILE A 1 89 ? 8.053 -6.052 -8.707 1.00 90.62 89 ILE A C 1
ATOM 694 O O . ILE A 1 89 ? 6.914 -6.517 -8.760 1.00 90.62 89 ILE A O 1
ATOM 698 N N . ASP A 1 90 ? 9.136 -6.829 -8.700 1.00 89.25 90 ASP A N 1
ATOM 699 C CA . ASP A 1 90 ? 9.062 -8.286 -8.808 1.00 89.25 90 ASP A CA 1
ATOM 700 C C . ASP A 1 90 ? 8.414 -8.900 -7.563 1.00 89.25 90 ASP A C 1
ATOM 702 O O . ASP A 1 90 ? 7.470 -9.690 -7.687 1.00 89.25 90 ASP A O 1
ATOM 706 N N . ASN A 1 91 ? 8.810 -8.459 -6.362 1.00 88.56 91 ASN A N 1
ATOM 707 C CA . ASN A 1 91 ? 8.137 -8.885 -5.135 1.00 88.56 91 ASN A CA 1
ATOM 708 C C . ASN A 1 91 ? 6.685 -8.395 -5.074 1.00 88.56 91 ASN A C 1
ATOM 710 O O . ASN A 1 91 ? 5.798 -9.153 -4.671 1.00 88.56 91 ASN A O 1
ATOM 714 N N . ALA A 1 92 ? 6.394 -7.176 -5.541 1.00 94.38 92 ALA A N 1
ATOM 715 C CA . ALA A 1 92 ? 5.015 -6.698 -5.635 1.00 94.38 92 ALA A CA 1
ATOM 716 C C . ALA A 1 92 ? 4.140 -7.611 -6.520 1.00 94.38 92 ALA A C 1
ATOM 718 O O . ALA A 1 92 ? 3.028 -7.970 -6.122 1.00 94.38 92 ALA A O 1
ATOM 719 N N . ARG A 1 93 ? 4.646 -8.051 -7.685 1.00 95.06 93 ARG A N 1
ATOM 720 C CA . ARG A 1 93 ? 3.941 -8.994 -8.578 1.00 95.06 93 ARG A CA 1
ATOM 721 C C . ARG A 1 93 ? 3.670 -10.334 -7.890 1.00 95.06 93 ARG A C 1
ATOM 723 O O . ARG A 1 93 ? 2.570 -10.871 -8.040 1.00 95.06 93 ARG A O 1
ATOM 730 N N . ALA A 1 94 ? 4.638 -10.862 -7.139 1.00 92.69 94 ALA A N 1
ATOM 731 C CA . ALA A 1 94 ? 4.477 -12.115 -6.403 1.00 92.69 94 ALA A CA 1
ATOM 732 C C . ALA A 1 94 ? 3.341 -12.016 -5.373 1.00 92.69 94 ALA A C 1
ATOM 734 O O . ALA A 1 94 ? 2.411 -12.824 -5.406 1.00 92.69 94 ALA A O 1
ATOM 735 N N . TRP A 1 95 ? 3.342 -10.965 -4.546 1.00 95.94 95 TRP A N 1
ATOM 736 C CA . TRP A 1 95 ? 2.272 -10.721 -3.577 1.00 95.94 95 TRP A CA 1
ATOM 737 C C . TRP A 1 95 ? 0.901 -10.570 -4.241 1.00 95.94 95 TRP A C 1
ATOM 739 O O . TRP A 1 95 ? -0.073 -11.148 -3.765 1.00 95.94 95 TRP A O 1
ATOM 749 N N . TYR A 1 96 ? 0.812 -9.848 -5.362 1.00 97.69 96 TYR A N 1
ATOM 750 C CA . TYR A 1 96 ? -0.458 -9.651 -6.074 1.00 97.69 96 TYR A CA 1
ATOM 751 C C . TYR A 1 96 ? -1.005 -10.969 -6.616 1.00 97.69 96 TYR A C 1
ATOM 753 O O . TYR A 1 96 ? -2.207 -11.218 -6.544 1.00 97.69 96 TYR A O 1
ATOM 761 N N . SER A 1 97 ? -0.125 -11.834 -7.123 1.00 95.06 97 SER A N 1
ATOM 762 C CA . SER A 1 97 ? -0.504 -13.173 -7.566 1.00 95.06 97 SER A CA 1
ATOM 763 C C . SER A 1 97 ? -1.021 -14.037 -6.411 1.00 95.06 97 SER A C 1
ATOM 765 O O . SER A 1 97 ? -1.990 -14.772 -6.612 1.00 95.06 97 SER A O 1
ATOM 767 N N . ASP A 1 98 ? -0.417 -13.939 -5.224 1.00 93.38 98 ASP A N 1
ATOM 768 C CA . ASP A 1 98 ? -0.813 -14.712 -4.039 1.00 93.38 98 ASP A CA 1
ATOM 769 C C . ASP A 1 98 ? -2.210 -14.317 -3.521 1.00 93.38 98 ASP A C 1
ATOM 771 O O . ASP A 1 98 ? -2.950 -15.170 -3.026 1.00 93.38 98 ASP A O 1
ATOM 775 N N . VAL A 1 99 ? -2.611 -13.047 -3.672 1.00 96.56 99 VAL A N 1
ATOM 776 C CA . VAL A 1 99 ? -3.905 -12.536 -3.173 1.00 96.56 99 VAL A CA 1
ATOM 777 C C . VAL A 1 99 ? -4.977 -12.328 -4.249 1.00 96.56 99 VAL A C 1
ATOM 779 O O . VAL A 1 99 ? -6.083 -11.907 -3.920 1.00 96.56 99 VAL A O 1
ATOM 782 N N . LYS A 1 100 ? -4.700 -12.626 -5.524 1.00 96.50 100 LYS A N 1
ATOM 783 C CA . LYS A 1 100 ? -5.580 -12.294 -6.669 1.00 96.50 100 LYS A CA 1
ATOM 784 C C . LYS A 1 100 ? -7.031 -12.781 -6.545 1.00 96.50 100 LYS A C 1
ATOM 786 O O . LYS A 1 100 ? -7.947 -12.185 -7.107 1.00 96.50 100 LYS A O 1
ATOM 791 N N . ASP A 1 101 ? -7.235 -13.888 -5.834 1.00 95.88 101 ASP A N 1
ATOM 792 C CA . ASP A 1 101 ? -8.538 -14.534 -5.668 1.00 95.88 101 ASP A CA 1
ATOM 793 C C . ASP A 1 101 ? -9.300 -14.049 -4.424 1.00 95.88 101 ASP A C 1
ATOM 795 O O . ASP A 1 101 ? -10.420 -14.501 -4.175 1.00 95.88 101 ASP A O 1
ATOM 799 N N . GLN A 1 102 ? -8.717 -13.118 -3.665 1.00 97.31 102 GLN A N 1
ATOM 800 C CA . GLN A 1 102 ? -9.246 -12.611 -2.403 1.00 97.31 102 GLN A CA 1
ATOM 801 C C . GLN A 1 102 ? -10.074 -11.340 -2.602 1.00 97.31 102 GLN A C 1
ATOM 803 O O . GLN A 1 102 ? -9.852 -10.556 -3.529 1.00 97.31 102 GLN A O 1
ATOM 808 N N . ASP A 1 103 ? -11.026 -11.109 -1.699 1.00 97.75 103 ASP A N 1
ATOM 809 C CA . ASP A 1 103 ? -11.984 -10.006 -1.827 1.00 97.75 103 ASP A CA 1
ATOM 810 C C . ASP A 1 103 ? -11.316 -8.627 -1.772 1.00 97.75 103 ASP A C 1
ATOM 812 O O . ASP A 1 103 ? -11.699 -7.740 -2.531 1.00 97.75 103 ASP A O 1
ATOM 816 N N . VAL A 1 104 ? -10.262 -8.464 -0.964 1.00 97.88 104 VAL A N 1
ATOM 817 C CA . VAL A 1 104 ? -9.487 -7.214 -0.898 1.00 97.88 104 VAL A CA 1
ATOM 818 C C . VAL A 1 104 ? -8.823 -6.874 -2.238 1.00 97.88 104 VAL A C 1
ATOM 820 O O . VAL A 1 104 ? -8.820 -5.716 -2.655 1.00 97.88 104 VAL A O 1
ATOM 823 N N . PHE A 1 105 ? -8.318 -7.880 -2.958 1.00 98.38 105 PHE A N 1
ATOM 824 C CA . PHE A 1 105 ? -7.728 -7.678 -4.278 1.00 98.38 105 PHE A CA 1
ATOM 825 C C . PHE A 1 105 ? -8.807 -7.310 -5.296 1.00 98.38 105 PHE A C 1
ATOM 827 O O . PHE A 1 105 ? -8.659 -6.348 -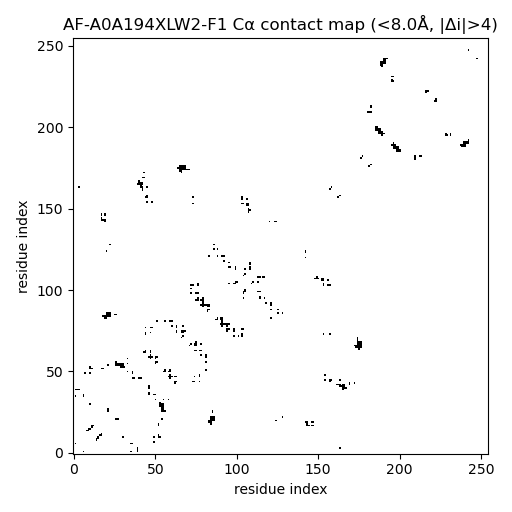6.046 1.00 98.38 105 PHE A O 1
ATOM 834 N N . ARG A 1 106 ? -9.939 -8.024 -5.283 1.00 98.00 106 ARG A N 1
ATOM 835 C CA . ARG A 1 106 ? -11.086 -7.752 -6.168 1.00 98.00 106 ARG A CA 1
ATOM 836 C C . ARG A 1 106 ? -11.734 -6.393 -5.909 1.00 98.00 106 ARG A C 1
ATOM 838 O O . ARG A 1 106 ? -12.306 -5.821 -6.834 1.00 98.00 106 ARG A O 1
ATOM 845 N N . ALA A 1 107 ? -11.658 -5.880 -4.682 1.00 97.69 107 ALA A N 1
ATOM 846 C CA . ALA A 1 107 ? -12.105 -4.532 -4.351 1.00 97.69 107 ALA A CA 1
ATOM 847 C C . ALA A 1 107 ? -11.226 -3.466 -5.024 1.00 97.69 107 ALA A C 1
ATOM 849 O O . ALA A 1 107 ? -11.743 -2.460 -5.507 1.00 97.69 107 ALA A O 1
ATOM 850 N N . ALA A 1 108 ? -9.913 -3.698 -5.088 1.00 97.88 108 ALA A N 1
ATOM 851 C CA . ALA A 1 108 ? -8.954 -2.774 -5.683 1.00 97.88 108 ALA A CA 1
ATOM 852 C C . ALA A 1 108 ? -8.863 -2.881 -7.214 1.00 97.88 108 ALA A C 1
ATOM 854 O O . ALA A 1 108 ? -8.761 -1.862 -7.900 1.00 97.88 108 ALA A O 1
ATOM 855 N N . TRP A 1 109 ? -8.966 -4.100 -7.743 1.00 97.94 109 TRP A N 1
ATOM 856 C CA . TRP A 1 109 ? -8.911 -4.422 -9.169 1.00 97.94 109 TRP A CA 1
ATOM 857 C C . TRP A 1 109 ? -10.161 -5.207 -9.588 1.00 97.94 109 TRP A C 1
ATOM 859 O O . TRP A 1 109 ? -10.103 -6.424 -9.801 1.00 97.94 109 TRP A O 1
ATOM 869 N N . PRO A 1 110 ? -11.323 -4.536 -9.682 1.00 94.44 110 PRO A N 1
ATOM 870 C CA . PRO A 1 110 ? -12.573 -5.197 -10.015 1.00 94.44 110 PRO A CA 1
ATOM 871 C C . PRO A 1 110 ? -12.589 -5.669 -11.471 1.00 94.44 110 PRO A C 1
ATOM 873 O O . PRO A 1 110 ? -12.069 -5.018 -12.374 1.00 94.44 110 PRO A O 1
ATOM 876 N N . GLY A 1 111 ? -13.280 -6.780 -11.716 1.00 92.12 111 GLY A N 1
ATOM 877 C CA . GLY A 1 111 ? -13.475 -7.333 -13.055 1.00 92.12 111 GLY A CA 1
ATOM 878 C C . GLY A 1 111 ? -12.818 -8.696 -13.246 1.00 92.12 111 GLY A C 1
ATOM 879 O O . GLY A 1 111 ? -12.141 -9.226 -12.372 1.00 92.12 111 GLY A O 1
ATOM 880 N N . LYS A 1 112 ? -13.059 -9.302 -14.414 1.00 86.69 112 LYS A N 1
ATOM 881 C CA . LYS A 1 112 ? -12.588 -10.666 -14.716 1.00 86.69 112 LYS A CA 1
ATOM 882 C C . LYS A 1 112 ? -11.073 -10.756 -14.927 1.00 86.69 112 LYS A C 1
ATOM 884 O O . LYS A 1 112 ? -10.522 -11.838 -14.776 1.00 86.69 112 LYS A O 1
ATOM 889 N N . ASN A 1 113 ? -10.432 -9.633 -15.246 1.00 93.12 113 ASN A N 1
ATOM 890 C CA . ASN A 1 113 ? -9.014 -9.551 -15.594 1.00 93.12 113 ASN A CA 1
ATOM 891 C C . ASN A 1 113 ? -8.223 -8.709 -14.574 1.00 93.12 113 ASN A C 1
ATOM 893 O O . ASN A 1 113 ? -7.203 -8.127 -14.927 1.00 93.12 113 ASN A O 1
ATOM 897 N N . GLY A 1 114 ? -8.686 -8.629 -13.318 1.00 95.19 114 GLY A N 1
ATOM 898 C CA . GLY A 1 114 ? -8.093 -7.746 -12.305 1.00 95.19 114 GLY A CA 1
ATOM 899 C C . GLY A 1 114 ? -6.585 -7.944 -12.116 1.00 95.19 114 GLY A C 1
ATOM 900 O O . GLY A 1 114 ? -5.849 -6.967 -12.025 1.00 95.19 114 GLY A O 1
ATOM 901 N N . LEU A 1 115 ? -6.099 -9.195 -12.148 1.00 96.44 115 LEU A N 1
ATOM 902 C CA . LEU A 1 115 ? -4.659 -9.469 -12.080 1.00 96.44 115 LEU A CA 1
ATOM 903 C C . LEU A 1 115 ? -3.901 -8.910 -13.287 1.00 96.44 115 LEU A C 1
ATOM 905 O O . LEU A 1 115 ? -2.847 -8.308 -13.107 1.00 96.44 115 LEU A O 1
ATOM 909 N N . ASP A 1 116 ? -4.421 -9.086 -14.502 1.00 97.50 116 ASP A N 1
ATOM 910 C CA . ASP A 1 116 ? -3.760 -8.584 -15.708 1.00 97.50 116 ASP A CA 1
ATOM 911 C C . ASP A 1 116 ? -3.662 -7.057 -15.681 1.00 97.50 116 ASP A C 1
ATOM 913 O O . ASP A 1 116 ? -2.642 -6.494 -16.074 1.00 97.50 116 ASP A O 1
ATOM 917 N N . ASP A 1 117 ? -4.705 -6.380 -15.205 1.00 97.94 117 ASP A N 1
ATOM 918 C CA . ASP A 1 117 ? -4.730 -4.921 -15.108 1.00 97.94 117 ASP A CA 1
ATOM 919 C C . ASP A 1 117 ? -3.772 -4.411 -14.019 1.00 97.94 117 ASP A C 1
ATOM 921 O O . ASP A 1 117 ? -2.988 -3.493 -14.278 1.00 97.94 117 ASP A O 1
ATOM 925 N N . ALA A 1 118 ? -3.720 -5.081 -12.864 1.00 97.75 118 ALA A N 1
ATOM 926 C CA . ALA A 1 118 ? -2.751 -4.783 -11.813 1.00 97.75 118 ALA A CA 1
ATOM 927 C C . ALA A 1 118 ? -1.299 -5.000 -12.282 1.00 97.75 118 ALA A C 1
ATOM 929 O O . ALA A 1 118 ? -0.422 -4.172 -12.037 1.00 97.75 118 ALA A O 1
ATOM 930 N N . VAL A 1 119 ? -1.033 -6.086 -13.013 1.00 97.00 119 VAL A N 1
ATOM 931 C CA . VAL A 1 119 ? 0.299 -6.394 -13.559 1.00 97.00 119 VAL A CA 1
ATOM 932 C C . VAL A 1 119 ? 0.709 -5.397 -14.647 1.00 97.00 119 VAL A C 1
ATOM 934 O O . VAL A 1 119 ? 1.872 -4.990 -14.681 1.00 97.00 119 VAL A O 1
ATOM 937 N N . LYS A 1 120 ? -0.217 -4.952 -15.509 1.00 97.56 120 LYS A N 1
ATOM 938 C CA . LYS A 1 120 ? 0.051 -3.864 -16.470 1.00 97.56 120 LYS A CA 1
ATOM 939 C C . LYS A 1 120 ? 0.425 -2.573 -15.750 1.00 97.56 120 LYS A C 1
ATOM 941 O O . LYS A 1 120 ? 1.373 -1.907 -16.156 1.00 97.56 120 LYS A O 1
ATOM 946 N N . PHE A 1 121 ? -0.288 -2.234 -14.679 1.00 97.56 121 PHE A N 1
ATOM 947 C CA . PHE A 1 121 ? 0.022 -1.065 -13.864 1.00 97.56 121 PHE A CA 1
ATOM 948 C C . PHE A 1 121 ? 1.423 -1.150 -13.234 1.00 97.56 121 PHE A C 1
ATOM 950 O O . PHE A 1 121 ? 2.203 -0.206 -13.358 1.00 97.56 121 PHE A O 1
ATOM 957 N N . LEU A 1 122 ? 1.789 -2.298 -12.652 1.00 96.25 122 LEU A N 1
ATOM 958 C CA . LEU A 1 122 ? 3.147 -2.538 -12.145 1.00 96.25 122 LEU A CA 1
ATOM 959 C C . LEU A 1 122 ? 4.214 -2.397 -13.245 1.00 96.25 122 LEU A C 1
ATOM 961 O O . LEU A 1 122 ? 5.261 -1.797 -13.007 1.00 96.25 122 LEU A O 1
ATOM 965 N N . GLY A 1 123 ? 3.926 -2.878 -14.459 1.00 95.56 123 GLY A N 1
ATOM 966 C CA . GLY A 1 123 ? 4.793 -2.703 -15.627 1.00 95.56 123 GLY A CA 1
ATOM 967 C C . GLY A 1 123 ? 5.026 -1.234 -15.994 1.00 95.56 123 GLY A C 1
ATOM 968 O O . GLY A 1 123 ? 6.167 -0.836 -16.211 1.00 95.56 123 GLY A O 1
ATOM 969 N N . ARG A 1 124 ? 3.981 -0.395 -15.971 1.00 94.88 124 ARG A N 1
ATOM 970 C CA . ARG A 1 124 ? 4.128 1.054 -16.216 1.00 94.88 124 ARG A CA 1
ATOM 971 C C . ARG A 1 124 ? 5.019 1.730 -15.168 1.00 94.88 124 ARG A C 1
ATOM 973 O O . ARG A 1 124 ? 5.871 2.546 -15.517 1.00 94.88 124 ARG A O 1
ATOM 980 N N . ILE A 1 125 ? 4.884 1.363 -13.890 1.00 92.25 125 ILE A N 1
ATOM 981 C CA . ILE A 1 125 ? 5.752 1.882 -12.815 1.00 92.25 125 ILE A CA 1
ATOM 982 C C . ILE A 1 125 ? 7.210 1.464 -13.037 1.00 92.25 125 ILE A C 1
ATOM 984 O O . ILE A 1 125 ? 8.127 2.270 -12.864 1.00 92.25 125 ILE A O 1
ATOM 988 N N . GLU A 1 126 ? 7.440 0.216 -13.434 1.00 91.19 126 GLU A N 1
ATOM 989 C CA . GLU A 1 126 ? 8.769 -0.307 -13.744 1.00 91.19 126 GLU A CA 1
ATOM 990 C C . GLU A 1 126 ? 9.413 0.416 -14.938 1.00 91.19 126 GLU A C 1
ATOM 992 O O . GLU A 1 126 ? 10.559 0.868 -14.860 1.00 91.19 126 GLU A O 1
ATOM 997 N N . GLU A 1 127 ? 8.664 0.624 -16.018 1.00 89.94 127 GLU A N 1
ATOM 998 C CA . GLU A 1 127 ? 9.119 1.406 -17.169 1.00 89.94 127 GLU A CA 1
ATOM 999 C C . GLU A 1 127 ? 9.445 2.850 -16.772 1.00 89.94 127 GLU A C 1
ATOM 1001 O O . GLU A 1 127 ? 10.474 3.406 -17.184 1.00 89.94 127 GLU A O 1
ATOM 1006 N N . ARG A 1 128 ? 8.619 3.456 -15.910 1.00 86.50 128 ARG A N 1
ATOM 1007 C CA . ARG A 1 128 ? 8.865 4.796 -15.373 1.00 86.50 128 ARG A CA 1
ATOM 1008 C C . ARG A 1 128 ? 10.138 4.844 -14.523 1.00 86.50 128 ARG A C 1
ATOM 1010 O O . ARG A 1 128 ? 10.924 5.787 -14.654 1.00 86.50 128 ARG A O 1
ATOM 1017 N N . LYS A 1 129 ? 10.397 3.801 -13.724 1.00 81.44 129 LYS A N 1
ATOM 1018 C CA . LYS A 1 129 ? 11.628 3.614 -12.933 1.00 81.44 129 LYS A CA 1
ATOM 1019 C C . LYS A 1 129 ? 12.878 3.529 -13.811 1.00 81.44 129 LYS A C 1
ATOM 1021 O O . LYS A 1 129 ? 13.929 3.988 -13.363 1.00 81.44 129 LYS A O 1
ATOM 1026 N N . VAL A 1 130 ? 12.793 2.969 -15.017 1.00 81.56 130 VAL A N 1
ATOM 1027 C CA . VAL A 1 130 ? 13.916 2.897 -15.971 1.00 81.56 130 VAL A CA 1
ATOM 1028 C C . VAL A 1 130 ? 14.116 4.236 -16.695 1.00 81.56 130 VAL A C 1
ATOM 1030 O O . VAL A 1 130 ? 15.246 4.693 -16.868 1.00 81.56 130 VAL A O 1
ATOM 1033 N N . ASN A 1 131 ? 13.032 4.929 -17.049 1.00 78.81 131 ASN A N 1
ATOM 1034 C CA . ASN A 1 131 ? 13.047 6.150 -17.865 1.00 78.81 131 ASN A CA 1
ATOM 1035 C C . ASN A 1 131 ? 13.199 7.470 -17.075 1.00 78.81 131 ASN A C 1
ATOM 1037 O O . ASN A 1 131 ? 12.776 8.527 -17.547 1.00 78.81 131 ASN A O 1
ATOM 1041 N N . ARG A 1 132 ? 13.845 7.454 -15.899 1.00 67.12 132 ARG A N 1
ATOM 1042 C CA . ARG A 1 132 ? 13.936 8.599 -14.954 1.00 67.12 132 ARG A CA 1
ATOM 1043 C C . ARG A 1 132 ? 14.439 9.920 -15.547 1.00 67.12 132 ARG A C 1
ATOM 1045 O O . ARG A 1 132 ? 14.154 10.977 -14.998 1.00 67.12 132 ARG A O 1
ATOM 1052 N N . GLY A 1 133 ? 15.199 9.875 -16.642 1.00 62.78 133 GLY A N 1
ATOM 1053 C CA . GLY A 1 133 ? 15.735 11.068 -17.308 1.00 62.78 133 GLY A CA 1
ATOM 1054 C C . GLY A 1 133 ? 14.725 11.831 -18.173 1.00 62.78 133 GLY A C 1
ATOM 1055 O O . GLY A 1 133 ? 15.003 12.959 -18.573 1.00 62.78 133 GLY A O 1
ATOM 1056 N N . LYS A 1 134 ? 13.564 11.239 -18.474 1.00 70.44 134 LYS A N 1
ATOM 1057 C CA . LYS A 1 134 ? 12.487 11.879 -19.235 1.00 70.44 134 LYS A CA 1
ATOM 1058 C C . LYS A 1 134 ? 11.378 12.237 -18.257 1.00 70.44 134 LYS A C 1
ATOM 1060 O O . LYS A 1 134 ? 10.757 11.350 -17.678 1.00 70.44 134 LYS A O 1
ATOM 1065 N N . ARG A 1 135 ? 11.184 13.529 -18.008 1.00 68.62 135 ARG A N 1
ATOM 1066 C CA . ARG A 1 135 ? 10.065 14.010 -17.196 1.00 68.62 135 ARG A CA 1
ATOM 1067 C C . ARG A 1 135 ? 8.801 13.894 -18.043 1.00 68.62 135 ARG A C 1
ATOM 1069 O O . ARG A 1 135 ? 8.721 14.537 -19.084 1.00 68.62 135 ARG A O 1
ATOM 1076 N N . ASP A 1 136 ? 7.879 13.047 -17.609 1.00 81.94 136 ASP A N 1
ATOM 1077 C CA . ASP A 1 136 ? 6.564 12.867 -18.215 1.00 81.94 136 ASP A CA 1
ATOM 1078 C C . ASP A 1 136 ? 5.530 13.096 -17.114 1.00 81.94 136 ASP A C 1
ATOM 1080 O O . ASP A 1 136 ? 5.201 12.195 -16.347 1.00 81.94 136 ASP A O 1
ATOM 1084 N N . GLU A 1 137 ? 5.137 14.359 -16.953 1.00 85.12 137 GLU A N 1
ATOM 1085 C CA . GLU A 1 137 ? 4.262 14.784 -15.854 1.00 85.12 137 GLU A CA 1
ATOM 1086 C C . GLU A 1 137 ? 2.871 14.164 -15.976 1.00 85.12 137 GLU A C 1
ATOM 1088 O O . GLU A 1 137 ? 2.263 13.837 -14.965 1.00 85.12 137 GLU A O 1
ATOM 1093 N N . MET A 1 138 ? 2.405 13.947 -17.208 1.00 88.81 138 MET A N 1
ATOM 1094 C CA . MET A 1 138 ? 1.109 13.333 -17.470 1.00 88.81 138 MET A CA 1
ATOM 1095 C C . MET A 1 138 ? 1.110 11.861 -17.049 1.00 88.81 138 MET A C 1
ATOM 1097 O O . MET A 1 138 ? 0.206 11.435 -16.337 1.00 88.81 138 MET A O 1
ATOM 1101 N N . GLU A 1 139 ? 2.151 11.102 -17.407 1.00 90.38 139 GLU A N 1
ATOM 1102 C CA . GLU A 1 139 ? 2.293 9.712 -16.951 1.00 90.38 139 GLU A CA 1
ATOM 1103 C C . GLU A 1 139 ? 2.445 9.634 -15.421 1.00 90.38 139 GLU A C 1
ATOM 1105 O O . GLU A 1 139 ? 1.830 8.780 -14.787 1.00 90.38 139 GLU A O 1
ATOM 1110 N N . ASP A 1 140 ? 3.214 10.539 -14.802 1.00 90.12 140 ASP A N 1
ATOM 1111 C CA . ASP A 1 140 ? 3.361 10.587 -13.338 1.00 90.12 140 ASP A CA 1
ATOM 1112 C C . ASP A 1 140 ? 2.029 10.883 -12.627 1.00 90.12 140 ASP A C 1
ATOM 1114 O O . ASP A 1 140 ? 1.730 10.278 -11.592 1.00 90.12 140 ASP A O 1
ATOM 1118 N N . GLU A 1 141 ? 1.211 11.782 -13.180 1.00 92.38 141 GLU A N 1
ATOM 1119 C CA . GLU A 1 141 ? -0.132 12.079 -12.677 1.00 92.38 141 GLU A CA 1
ATOM 1120 C C . GLU A 1 141 ? -1.077 10.882 -12.830 1.00 92.38 141 GLU A C 1
ATOM 1122 O O . GLU A 1 141 ? -1.785 10.542 -11.880 1.00 92.38 141 GLU A O 1
ATOM 1127 N N . GLU A 1 142 ? -1.061 10.199 -13.977 1.00 95.12 142 GLU A N 1
ATOM 1128 C CA . GLU A 1 142 ? -1.869 8.997 -14.205 1.00 95.12 142 GLU A CA 1
ATOM 1129 C C . GLU A 1 142 ? -1.478 7.852 -13.262 1.00 95.12 142 GLU A C 1
ATOM 1131 O O . GLU A 1 142 ? -2.347 7.232 -12.642 1.00 95.12 142 GLU A O 1
ATOM 1136 N N . LEU A 1 143 ? -0.177 7.595 -13.099 1.00 95.31 143 LEU A N 1
ATOM 1137 C CA . LEU A 1 143 ? 0.338 6.581 -12.178 1.00 95.31 143 LEU A CA 1
ATOM 1138 C C . LEU A 1 143 ? -0.003 6.914 -10.725 1.00 95.31 143 LEU A C 1
ATOM 1140 O O . LEU A 1 143 ? -0.392 6.026 -9.959 1.00 95.31 143 LEU A O 1
ATOM 1144 N N . SER A 1 144 ? 0.108 8.188 -10.342 1.00 94.94 144 SER A N 1
ATOM 1145 C CA . SER A 1 144 ? -0.290 8.653 -9.014 1.00 94.94 144 SER A CA 1
ATOM 1146 C C . SER A 1 144 ? -1.792 8.465 -8.787 1.00 94.94 144 SER A C 1
ATOM 1148 O O . SER A 1 144 ? -2.186 7.921 -7.754 1.00 94.94 144 SER A O 1
ATOM 1150 N N . ALA A 1 145 ? -2.635 8.826 -9.756 1.00 97.00 145 ALA A N 1
ATOM 1151 C CA . ALA A 1 145 ? -4.085 8.674 -9.660 1.00 97.00 145 ALA A CA 1
ATOM 1152 C C . ALA A 1 145 ? -4.515 7.201 -9.541 1.00 97.00 145 ALA A C 1
ATOM 1154 O O . ALA A 1 145 ? -5.341 6.867 -8.687 1.00 97.00 145 ALA A O 1
ATOM 1155 N N . GLU A 1 146 ? -3.926 6.316 -10.345 1.00 98.06 146 GLU A N 1
ATOM 1156 C CA . GLU A 1 146 ? -4.203 4.876 -10.338 1.00 98.06 146 GLU A CA 1
ATOM 1157 C C . GLU A 1 146 ? -3.768 4.222 -9.012 1.00 98.06 146 GLU A C 1
ATOM 1159 O O . GLU A 1 146 ? -4.541 3.493 -8.380 1.00 98.06 146 GLU A O 1
ATOM 1164 N N . SER A 1 147 ? -2.564 4.567 -8.536 1.00 97.62 147 SER A N 1
ATOM 1165 C CA . SER A 1 147 ? -2.022 4.141 -7.238 1.00 97.62 147 SER A CA 1
ATOM 1166 C C . SER A 1 147 ? -2.885 4.618 -6.069 1.00 97.62 147 SER A C 1
ATOM 1168 O O . SER A 1 147 ? -3.159 3.863 -5.134 1.00 97.62 147 SER A O 1
ATOM 1170 N N . LEU A 1 148 ? -3.343 5.872 -6.118 1.00 98.00 148 LEU A N 1
ATOM 1171 C CA . LEU A 1 148 ? -4.199 6.459 -5.092 1.00 98.00 148 LEU A CA 1
ATOM 1172 C C . LEU A 1 148 ? -5.567 5.781 -5.060 1.00 98.00 148 LEU A C 1
ATOM 1174 O O . LEU A 1 148 ? -6.096 5.515 -3.981 1.00 98.00 148 LEU A O 1
ATOM 1178 N N . ARG A 1 149 ? -6.153 5.507 -6.229 1.00 98.25 149 ARG A N 1
ATOM 1179 C CA . ARG A 1 149 ? -7.428 4.794 -6.335 1.00 98.25 149 ARG A CA 1
ATOM 1180 C C . ARG A 1 149 ? -7.315 3.397 -5.735 1.00 98.25 149 ARG A C 1
ATOM 1182 O O . ARG A 1 149 ? -8.173 3.021 -4.943 1.00 98.25 149 ARG A O 1
ATOM 1189 N N . GLU A 1 150 ? -6.267 2.653 -6.077 1.00 98.56 150 GLU A N 1
ATOM 1190 C CA . GLU A 1 150 ? -6.009 1.332 -5.494 1.00 98.56 150 GLU A CA 1
ATOM 1191 C C . GLU A 1 150 ? -5.857 1.403 -3.967 1.00 98.56 150 GLU A C 1
ATOM 1193 O O . GLU A 1 150 ? -6.552 0.687 -3.250 1.00 98.56 150 GLU A O 1
ATOM 1198 N N . MET A 1 151 ? -5.027 2.320 -3.456 1.00 98.25 151 MET A N 1
ATOM 1199 C CA . MET A 1 151 ? -4.831 2.496 -2.013 1.00 98.25 151 MET A CA 1
ATOM 1200 C C . MET A 1 151 ? -6.145 2.836 -1.293 1.00 98.25 151 MET A C 1
ATOM 1202 O O . MET A 1 151 ? -6.455 2.250 -0.259 1.00 98.25 151 MET A O 1
ATOM 1206 N N . LYS A 1 152 ? -6.961 3.737 -1.857 1.00 98.44 152 LYS A N 1
ATOM 1207 C CA . LYS A 1 152 ? -8.283 4.081 -1.311 1.00 98.44 152 LYS A CA 1
ATOM 1208 C C . LYS A 1 152 ? -9.244 2.895 -1.312 1.00 98.44 152 LYS A C 1
ATOM 1210 O O . LYS A 1 152 ? -10.003 2.748 -0.361 1.00 98.44 152 LYS A O 1
ATOM 1215 N N . ALA A 1 153 ? -9.220 2.062 -2.350 1.00 98.56 153 ALA A N 1
ATOM 1216 C CA . ALA A 1 153 ? -10.062 0.874 -2.418 1.00 98.56 153 ALA A CA 1
ATOM 1217 C C . ALA A 1 153 ? -9.681 -0.153 -1.340 1.00 98.56 153 ALA A C 1
ATOM 1219 O O . ALA A 1 153 ? -10.563 -0.679 -0.663 1.00 98.56 153 ALA A O 1
ATOM 1220 N N . VAL A 1 154 ? -8.380 -0.381 -1.127 1.00 98.25 154 VAL A N 1
ATOM 1221 C CA . VAL A 1 154 ? -7.885 -1.273 -0.066 1.00 98.25 154 VAL A CA 1
ATOM 1222 C C . VAL A 1 154 ? -8.224 -0.729 1.319 1.00 98.25 154 VAL A C 1
ATOM 1224 O O . VAL A 1 154 ? -8.753 -1.468 2.144 1.00 98.25 154 VAL A O 1
ATOM 1227 N N . ILE A 1 155 ? -7.979 0.561 1.571 1.00 98.38 155 ILE A N 1
ATOM 1228 C CA . ILE A 1 155 ? -8.329 1.200 2.847 1.00 98.38 155 ILE A CA 1
ATOM 1229 C C . ILE A 1 155 ? -9.834 1.102 3.097 1.00 98.38 155 ILE A C 1
ATOM 1231 O O . ILE A 1 155 ? -10.219 0.590 4.140 1.00 98.38 155 ILE A O 1
ATOM 1235 N N . GLY A 1 156 ? -10.676 1.476 2.130 1.00 98.44 156 GLY A N 1
ATOM 1236 C CA . GLY A 1 156 ? -12.133 1.407 2.277 1.00 98.44 156 GLY A CA 1
ATOM 1237 C C . GLY A 1 156 ? -12.652 -0.013 2.525 1.00 98.44 156 GLY A C 1
ATOM 1238 O O . GLY A 1 156 ? -13.571 -0.216 3.319 1.00 98.44 156 GLY A O 1
ATOM 1239 N N . PHE A 1 157 ? -12.036 -1.021 1.900 1.00 98.44 157 PHE A N 1
ATOM 1240 C CA . PHE A 1 157 ? -12.336 -2.423 2.189 1.00 98.44 157 PHE A CA 1
ATOM 1241 C C . PHE A 1 157 ? -11.974 -2.791 3.638 1.00 98.44 157 PHE A C 1
ATOM 1243 O O . PHE A 1 157 ? -12.790 -3.370 4.357 1.00 98.44 157 PHE A O 1
ATOM 1250 N N . CYS A 1 158 ? -10.771 -2.425 4.085 1.00 97.88 158 CYS A N 1
ATOM 1251 C CA . CYS A 1 158 ? -10.293 -2.684 5.442 1.00 97.88 158 CYS A CA 1
ATOM 1252 C C . CYS A 1 158 ? -11.106 -1.932 6.507 1.00 97.88 158 CYS A C 1
ATOM 1254 O O . CYS A 1 158 ? -11.406 -2.508 7.549 1.00 97.88 158 CYS A O 1
ATOM 1256 N N . GLU A 1 159 ? -11.507 -0.686 6.248 1.00 97.81 159 GLU A N 1
ATOM 1257 C CA . GLU A 1 159 ? -12.393 0.098 7.116 1.00 97.81 159 GLU A CA 1
ATOM 1258 C C . GLU A 1 159 ? -13.736 -0.618 7.300 1.00 97.81 159 GLU A C 1
ATOM 1260 O O . GLU A 1 159 ? -14.205 -0.774 8.426 1.00 97.81 159 GLU A O 1
ATOM 1265 N N . GLY A 1 160 ? -14.329 -1.123 6.212 1.00 97.50 160 GLY A N 1
ATOM 1266 C CA . GLY A 1 160 ? -15.577 -1.885 6.272 1.00 97.50 160 GLY A CA 1
ATOM 1267 C C . GLY A 1 160 ? -15.444 -3.229 6.995 1.00 97.50 160 GLY A C 1
ATOM 1268 O O . GLY A 1 160 ? -16.380 -3.652 7.674 1.00 97.50 160 GLY A O 1
ATOM 1269 N N . LYS A 1 161 ? -14.292 -3.901 6.867 1.00 95.88 161 LYS A N 1
ATOM 1270 C CA . LYS A 1 161 ? -14.038 -5.217 7.474 1.00 95.88 161 LYS A CA 1
ATOM 1271 C C . LYS A 1 161 ? -13.683 -5.135 8.961 1.00 95.88 161 LYS A C 1
ATOM 1273 O O . LYS A 1 161 ? -14.159 -5.959 9.739 1.00 95.88 161 LYS A O 1
ATOM 1278 N N . PHE A 1 162 ? -12.830 -4.188 9.345 1.00 94.25 162 PHE A N 1
ATOM 1279 C CA . PHE A 1 162 ? -12.232 -4.122 10.683 1.00 94.25 162 PHE A CA 1
ATOM 1280 C C . PHE A 1 162 ? -12.802 -2.999 11.557 1.00 94.25 162 PHE A C 1
ATOM 1282 O O . PHE A 1 162 ? -12.703 -3.078 12.780 1.00 94.25 162 PHE A O 1
ATOM 1289 N N . GLY A 1 163 ? -13.403 -1.972 10.952 1.00 94.75 163 GLY A N 1
ATOM 1290 C CA . GLY A 1 163 ? -13.742 -0.724 11.632 1.00 94.75 163 GLY A CA 1
ATOM 1291 C C . GLY A 1 163 ? -12.517 0.163 11.888 1.00 94.75 163 GLY A C 1
ATOM 1292 O O . GLY A 1 163 ? -11.372 -0.259 11.739 1.00 94.75 163 GLY A O 1
ATOM 1293 N N . THR A 1 164 ? -12.767 1.413 12.275 1.00 95.19 164 THR A N 1
ATOM 1294 C CA . THR A 1 164 ? -11.735 2.439 12.539 1.00 95.19 164 THR A CA 1
ATOM 1295 C C . THR A 1 164 ? -11.605 2.790 14.020 1.00 95.19 164 THR A C 1
ATOM 1297 O O . THR A 1 164 ? -10.824 3.663 14.397 1.00 95.19 164 THR A O 1
ATOM 1300 N N . GLU A 1 165 ? -12.380 2.110 14.864 1.00 90.88 165 GLU A N 1
ATOM 1301 C CA . GLU A 1 165 ? -12.386 2.315 16.303 1.00 90.88 165 GLU A CA 1
ATOM 1302 C C . GLU A 1 165 ? -11.089 1.815 16.938 1.00 90.88 165 GLU A C 1
ATOM 1304 O O . GLU A 1 165 ? -10.412 0.907 16.446 1.00 90.88 165 GLU A O 1
ATOM 1309 N N . LYS A 1 166 ? -10.774 2.401 18.089 1.00 90.50 166 LYS A N 1
ATOM 1310 C CA . LYS A 1 166 ? -9.636 1.992 18.901 1.00 90.50 166 LYS A CA 1
ATOM 1311 C C . LYS A 1 166 ? -9.774 0.525 19.329 1.00 90.50 166 LYS A C 1
ATOM 1313 O O . LYS A 1 166 ? -10.754 0.143 19.970 1.00 90.50 166 LYS A O 1
ATOM 1318 N N . LEU A 1 167 ? -8.750 -0.270 19.050 1.00 86.06 167 LEU A N 1
ATOM 1319 C CA . LEU A 1 167 ? -8.633 -1.682 19.379 1.00 86.06 167 LEU A CA 1
ATOM 1320 C C . LEU A 1 167 ? -7.699 -1.865 20.584 1.00 86.06 167 LEU A C 1
ATOM 1322 O O . LEU A 1 167 ? -6.482 -1.758 20.483 1.00 86.06 167 LEU A O 1
ATOM 1326 N N . SER A 1 168 ? -8.271 -2.167 21.751 1.00 73.75 168 SER A N 1
ATOM 1327 C CA . SER A 1 168 ? -7.503 -2.346 22.993 1.00 73.75 168 SER A CA 1
ATOM 1328 C C . SER A 1 168 ? -6.701 -3.652 23.061 1.00 73.75 168 SER A C 1
ATOM 1330 O O . SER A 1 168 ? -5.818 -3.771 23.906 1.00 73.75 168 SER A O 1
ATOM 1332 N N . ASP A 1 169 ? -7.025 -4.637 22.220 1.00 75.38 169 ASP A N 1
ATOM 1333 C CA . ASP A 1 169 ? -6.314 -5.914 22.130 1.00 75.38 169 ASP A CA 1
ATOM 1334 C C . ASP A 1 169 ? -6.277 -6.403 20.675 1.00 75.38 169 ASP A C 1
ATOM 1336 O O . ASP A 1 169 ? -7.289 -6.822 20.116 1.00 75.38 169 ASP A O 1
ATOM 1340 N N . ALA A 1 170 ? -5.092 -6.336 20.067 1.00 71.25 170 ALA A N 1
ATOM 1341 C CA . ALA A 1 170 ? -4.825 -6.814 18.712 1.00 71.25 170 ALA A CA 1
ATOM 1342 C C . ALA A 1 170 ? -4.096 -8.171 18.689 1.00 71.25 170 ALA A C 1
ATOM 1344 O O . ALA A 1 170 ? -3.631 -8.597 17.634 1.00 71.25 170 ALA A O 1
ATOM 1345 N N . SER A 1 171 ? -3.960 -8.858 19.830 1.00 69.31 171 SER A N 1
ATOM 1346 C CA . SER A 1 171 ? -3.139 -10.074 19.951 1.00 69.31 171 SER A CA 1
ATOM 1347 C C . SER A 1 171 ? -3.551 -11.199 18.995 1.00 69.31 171 SER A C 1
ATOM 1349 O O . SER A 1 171 ? -2.695 -11.939 18.525 1.00 69.31 171 SER A O 1
ATOM 1351 N N . GLN A 1 172 ? -4.841 -11.294 18.665 1.00 67.19 172 GLN A N 1
ATOM 1352 C CA . GLN A 1 172 ? -5.399 -12.309 17.762 1.00 67.19 172 GLN A CA 1
ATOM 1353 C C . GLN A 1 172 ? -5.230 -11.979 16.268 1.00 67.19 172 GLN A C 1
ATOM 1355 O O . GLN A 1 172 ? -5.584 -12.791 15.419 1.00 67.19 172 GLN A O 1
ATOM 1360 N N . VAL A 1 173 ? -4.730 -10.784 15.934 1.00 70.44 173 VAL A N 1
ATOM 1361 C CA . VAL A 1 173 ? -4.529 -10.338 14.543 1.00 70.44 173 VAL A CA 1
ATOM 1362 C C . VAL A 1 173 ? -3.184 -10.823 13.991 1.00 70.44 173 VAL A C 1
ATOM 1364 O O . VAL A 1 173 ? -3.016 -10.968 12.781 1.00 70.44 173 VAL A O 1
ATOM 1367 N N . TRP A 1 174 ? -2.219 -11.089 14.872 1.00 72.00 174 TRP A N 1
ATOM 1368 C CA . TRP A 1 174 ? -0.871 -11.491 14.492 1.00 72.00 174 TRP A CA 1
ATOM 1369 C C . TRP A 1 174 ? -0.852 -12.930 13.973 1.00 72.00 174 TRP A C 1
ATOM 1371 O O . TRP A 1 174 ? -0.778 -13.883 14.743 1.00 72.00 174 TRP A O 1
ATOM 1381 N N . VAL A 1 175 ? -0.878 -13.081 12.651 1.00 63.31 175 VAL A N 1
ATOM 1382 C CA . VAL A 1 175 ? -0.683 -14.360 11.959 1.00 63.31 175 VAL A CA 1
ATOM 1383 C C . VAL A 1 175 ? 0.642 -14.286 11.208 1.00 63.31 175 VAL A C 1
ATOM 1385 O O . VAL A 1 175 ? 0.724 -14.031 10.003 1.00 63.31 175 VAL A O 1
ATOM 1388 N N . SER A 1 176 ? 1.717 -14.443 11.974 1.00 51.84 176 SER A N 1
ATOM 1389 C CA . SER A 1 176 ? 3.068 -14.588 11.447 1.00 51.84 176 SER A CA 1
ATOM 1390 C C . SER A 1 176 ? 3.264 -16.014 10.924 1.00 51.84 176 SER A C 1
ATOM 1392 O O . SER A 1 176 ? 2.712 -16.974 11.463 1.00 51.84 176 SER A O 1
ATOM 1394 N N . MET A 1 177 ? 4.137 -16.186 9.929 1.00 44.22 177 MET A N 1
ATOM 1395 C CA . MET A 1 177 ? 4.604 -17.510 9.492 1.00 44.22 177 MET A CA 1
ATOM 1396 C C . MET A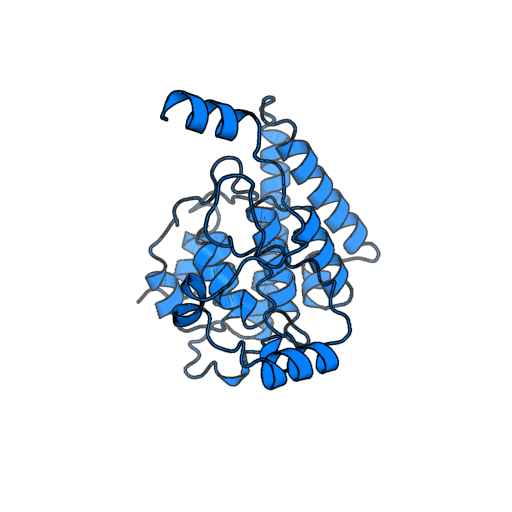 1 177 ? 5.307 -18.314 10.613 1.00 44.22 177 MET A C 1
ATOM 1398 O O . MET A 1 177 ? 5.700 -19.455 10.386 1.00 44.22 177 MET A O 1
ATOM 1402 N N . SER A 1 178 ? 5.461 -17.772 11.827 1.00 42.41 178 SER A N 1
ATOM 1403 C CA . SER A 1 178 ? 5.947 -18.520 12.992 1.00 42.41 178 SER A CA 1
ATOM 1404 C C . SER A 1 178 ? 5.067 -19.720 13.363 1.00 42.41 178 SER A C 1
ATOM 1406 O O . SER A 1 178 ? 5.586 -20.671 13.936 1.00 42.41 178 SER A O 1
ATOM 1408 N N . GLU A 1 179 ? 3.770 -19.718 13.025 1.00 41.53 179 GLU A N 1
ATOM 1409 C CA . GLU A 1 179 ? 2.894 -20.887 13.247 1.00 41.53 179 GLU A CA 1
ATOM 1410 C C . GLU A 1 179 ? 2.813 -21.836 12.038 1.00 41.53 179 GLU A C 1
ATOM 1412 O O . GLU A 1 179 ? 2.516 -23.018 12.197 1.00 41.53 179 GLU A O 1
ATOM 1417 N N . LYS A 1 180 ? 3.143 -21.359 10.830 1.00 41.00 180 LYS A N 1
ATOM 1418 C CA . LYS A 1 180 ? 3.343 -22.187 9.629 1.00 41.00 180 LYS A CA 1
ATOM 1419 C C . LYS A 1 180 ? 4.812 -22.124 9.208 1.00 41.00 180 LYS A C 1
ATOM 1421 O O . LYS A 1 180 ? 5.152 -21.493 8.214 1.00 41.00 180 LYS A O 1
ATOM 1426 N N . ASN A 1 181 ? 5.672 -22.812 9.957 1.00 38.84 181 ASN A N 1
ATOM 1427 C CA . ASN A 1 181 ? 6.962 -23.318 9.479 1.00 38.84 181 ASN A CA 1
ATOM 1428 C C . ASN A 1 181 ? 7.904 -22.315 8.771 1.00 38.84 181 ASN A C 1
ATOM 1430 O O . ASN A 1 181 ? 8.705 -22.724 7.931 1.00 38.84 181 ASN A O 1
ATOM 1434 N N . SER A 1 182 ? 7.882 -21.023 9.108 1.00 39.34 182 SER A N 1
ATOM 1435 C CA . SER A 1 182 ? 9.002 -20.144 8.761 1.00 39.34 182 SER A CA 1
ATOM 1436 C C . SER A 1 182 ? 10.097 -20.333 9.792 1.00 39.34 182 SER A C 1
ATOM 1438 O O . SER A 1 182 ? 10.195 -19.590 10.768 1.00 39.34 182 SER A O 1
ATOM 1440 N N . THR A 1 183 ? 10.954 -21.322 9.563 1.00 42.66 183 THR A N 1
ATOM 1441 C CA . THR A 1 183 ? 12.322 -21.233 10.060 1.00 42.66 183 THR A CA 1
ATOM 1442 C C . THR A 1 183 ? 12.875 -19.917 9.511 1.00 42.66 183 THR A C 1
ATOM 1444 O O . THR A 1 183 ? 13.029 -19.789 8.298 1.00 42.66 183 THR A O 1
ATOM 1447 N N . GLU A 1 184 ? 13.093 -18.910 10.361 1.00 43.94 184 GLU A N 1
ATOM 1448 C CA . GLU A 1 184 ? 13.836 -17.705 9.979 1.00 43.94 184 GLU A CA 1
ATOM 1449 C C . GLU A 1 184 ? 15.264 -18.141 9.623 1.00 43.94 184 GLU A C 1
ATOM 1451 O O . GLU A 1 184 ? 16.171 -18.185 10.455 1.00 43.94 184 GLU A O 1
ATOM 1456 N N . LEU A 1 185 ? 15.447 -18.566 8.377 1.00 45.72 185 LEU A N 1
ATOM 1457 C CA . LEU A 1 185 ? 16.741 -18.852 7.795 1.00 45.72 185 LEU A CA 1
ATOM 1458 C C . LEU A 1 185 ? 17.344 -17.507 7.437 1.00 45.72 185 LEU A C 1
ATOM 1460 O O . LEU A 1 185 ? 17.139 -16.974 6.353 1.00 45.72 185 LEU A O 1
ATOM 1464 N N . ILE A 1 186 ? 18.089 -16.947 8.381 1.00 50.94 186 ILE A N 1
ATOM 1465 C CA . ILE A 1 186 ? 19.068 -15.929 8.036 1.00 50.94 186 ILE A CA 1
ATOM 1466 C C . ILE A 1 186 ? 20.174 -16.684 7.305 1.00 50.94 186 ILE A C 1
ATOM 1468 O O . ILE A 1 186 ? 20.998 -17.365 7.923 1.00 50.94 186 ILE A O 1
ATOM 1472 N N . MET A 1 187 ? 20.136 -16.638 5.974 1.00 54.31 187 MET A N 1
ATOM 1473 C CA . MET A 1 187 ? 21.264 -17.075 5.168 1.00 54.31 187 MET A CA 1
ATOM 1474 C C . MET A 1 187 ? 22.419 -16.116 5.437 1.00 54.31 187 MET A C 1
ATOM 1476 O O . MET A 1 187 ? 22.222 -14.964 5.809 1.00 54.31 187 MET A O 1
ATOM 1480 N N . TYR A 1 188 ? 23.646 -16.595 5.327 1.00 59.09 188 TYR A N 1
ATOM 1481 C CA . TYR A 1 188 ? 24.807 -15.754 5.547 1.00 59.09 188 TYR A CA 1
ATOM 1482 C C . TYR A 1 188 ? 25.766 -15.948 4.379 1.00 59.09 188 TYR A C 1
ATOM 1484 O O . TYR A 1 188 ? 26.125 -17.077 4.051 1.00 59.09 188 TYR A O 1
ATOM 1492 N N . ASN A 1 189 ? 26.194 -14.845 3.769 1.00 61.28 189 ASN A N 1
ATOM 1493 C CA . ASN A 1 189 ? 27.118 -14.859 2.640 1.00 61.28 189 ASN A CA 1
ATOM 1494 C C . ASN A 1 189 ? 28.526 -14.445 3.067 1.00 61.28 189 ASN A C 1
ATOM 1496 O O . ASN A 1 189 ? 28.715 -13.558 3.905 1.00 61.28 189 ASN A O 1
ATOM 1500 N N . TRP A 1 190 ? 29.525 -15.093 2.462 1.00 67.38 190 TRP A N 1
ATOM 1501 C CA . TRP A 1 190 ? 30.938 -14.787 2.656 1.00 67.38 190 TRP A CA 1
ATOM 1502 C C . TRP A 1 190 ? 31.427 -13.984 1.454 1.00 67.38 190 TRP A C 1
ATOM 1504 O O . TRP A 1 190 ? 31.250 -14.382 0.301 1.00 67.38 190 TRP A O 1
ATOM 1514 N N . ARG A 1 191 ? 32.051 -12.837 1.724 1.00 68.19 191 ARG A N 1
ATOM 1515 C CA . ARG A 1 191 ? 32.667 -11.969 0.711 1.00 68.19 191 ARG A CA 1
ATOM 1516 C C . ARG A 1 191 ? 34.186 -12.080 0.791 1.00 68.19 191 ARG A C 1
ATOM 1518 O O . ARG A 1 191 ? 34.729 -12.315 1.867 1.00 68.19 191 ARG A O 1
ATOM 1525 N N . GLU A 1 192 ? 34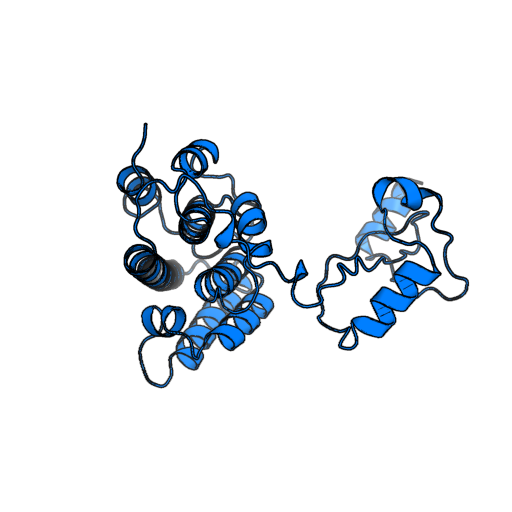.861 -11.885 -0.342 1.00 59.12 192 GLU A N 1
ATOM 1526 C CA . GLU A 1 192 ? 36.318 -12.073 -0.492 1.00 59.12 192 GLU A CA 1
ATOM 1527 C C . GLU A 1 192 ? 37.169 -11.343 0.564 1.00 59.12 192 GLU A C 1
ATOM 1529 O O . GLU A 1 192 ? 38.214 -11.854 0.954 1.00 59.12 192 GLU A O 1
ATOM 1534 N N . THR A 1 193 ? 36.722 -10.185 1.058 1.00 64.38 193 THR A N 1
ATOM 1535 C CA . THR A 1 193 ? 37.491 -9.325 1.976 1.00 64.38 193 THR A CA 1
ATOM 1536 C C . THR A 1 193 ? 36.972 -9.313 3.416 1.00 64.38 193 THR A C 1
ATOM 1538 O O . THR A 1 193 ? 37.470 -8.554 4.243 1.00 64.38 193 THR A O 1
ATOM 1541 N N . GLN A 1 194 ? 35.961 -10.122 3.749 1.00 61.06 194 GLN A N 1
ATOM 1542 C CA . GLN A 1 194 ? 35.307 -10.062 5.059 1.00 61.06 194 GLN A CA 1
ATOM 1543 C C . GLN A 1 194 ? 35.696 -11.233 5.963 1.00 61.06 194 GLN A C 1
ATOM 1545 O O . GLN A 1 194 ? 35.662 -12.396 5.565 1.00 61.06 194 GLN A O 1
ATOM 1550 N N . HIS A 1 195 ? 36.005 -10.910 7.221 1.00 56.81 195 HIS A N 1
ATOM 1551 C CA . HIS A 1 195 ? 36.262 -11.897 8.274 1.00 56.81 195 HIS A CA 1
ATOM 1552 C C . HIS A 1 195 ? 34.982 -12.512 8.849 1.00 56.81 195 HIS A C 1
ATOM 1554 O O . HIS A 1 195 ? 35.035 -13.608 9.400 1.00 56.81 195 HIS A O 1
ATOM 1560 N N . PHE A 1 196 ? 33.845 -11.822 8.712 1.00 58.56 196 PHE A N 1
ATOM 1561 C CA . PHE A 1 196 ? 32.571 -12.238 9.287 1.00 58.56 196 PHE A CA 1
ATOM 1562 C C . PHE A 1 196 ? 31.487 -12.375 8.217 1.00 58.56 196 PHE A C 1
ATOM 1564 O O . PHE A 1 196 ? 31.468 -11.572 7.280 1.00 58.56 196 PHE A O 1
ATOM 1571 N N . PRO A 1 197 ? 30.549 -13.320 8.394 1.00 58.16 197 PRO A N 1
ATOM 1572 C CA . PRO A 1 197 ? 29.337 -13.385 7.592 1.00 58.16 197 PRO A CA 1
ATOM 1573 C C . PRO A 1 197 ? 28.577 -12.063 7.507 1.00 58.16 197 PRO A C 1
ATOM 1575 O O . PRO A 1 197 ? 28.445 -11.347 8.513 1.00 58.16 197 PRO A O 1
ATOM 1578 N N . VAL A 1 198 ? 27.966 -11.810 6.349 1.00 52.22 198 VAL A N 1
ATOM 1579 C CA . VAL A 1 198 ? 26.872 -10.841 6.211 1.00 52.22 198 VAL A CA 1
ATOM 1580 C C . VAL A 1 198 ? 25.536 -11.577 6.131 1.00 52.22 198 VAL A C 1
ATOM 1582 O O . VAL A 1 198 ? 25.426 -12.503 5.326 1.00 52.22 198 VAL A O 1
ATOM 1585 N N . PRO A 1 199 ? 24.545 -11.212 6.968 1.00 53.31 199 PRO A N 1
ATOM 1586 C CA . PRO A 1 199 ? 23.210 -11.779 6.867 1.00 53.31 199 PRO A CA 1
ATOM 1587 C C . PRO A 1 199 ? 22.616 -11.412 5.508 1.00 53.31 199 PRO A C 1
ATOM 1589 O O . PRO A 1 199 ? 22.640 -10.253 5.092 1.00 53.31 199 PRO A O 1
ATOM 1592 N N . ASP A 1 200 ? 22.144 -12.434 4.822 1.00 52.06 200 ASP A N 1
ATOM 1593 C CA . ASP A 1 200 ? 21.416 -12.375 3.578 1.00 52.06 200 ASP A CA 1
ATOM 1594 C C . ASP A 1 200 ? 19.929 -12.421 3.917 1.00 52.06 200 ASP A C 1
ATOM 1596 O O . ASP A 1 200 ? 19.410 -13.425 4.409 1.00 52.06 200 ASP A O 1
ATOM 1600 N N . PHE A 1 201 ? 19.283 -11.273 3.745 1.00 50.84 201 PHE A N 1
ATOM 1601 C CA . PHE A 1 201 ? 17.854 -11.109 3.981 1.00 50.84 201 PHE A CA 1
ATOM 1602 C C . PHE A 1 201 ? 17.038 -11.390 2.716 1.00 50.84 201 PHE A C 1
ATOM 1604 O O . PHE A 1 201 ? 15.840 -11.117 2.715 1.00 50.84 201 PHE A O 1
ATOM 1611 N N . ASP A 1 202 ? 17.663 -11.895 1.646 1.00 42.44 202 ASP A N 1
ATOM 1612 C CA . ASP A 1 202 ? 16.956 -12.252 0.424 1.00 42.44 202 ASP A CA 1
ATOM 1613 C C . ASP A 1 202 ? 16.137 -13.530 0.672 1.00 42.44 202 ASP A C 1
ATOM 1615 O O . ASP A 1 202 ? 16.648 -14.650 0.740 1.00 42.44 202 ASP A O 1
ATOM 1619 N N . ILE A 1 203 ? 14.833 -13.340 0.890 1.00 44.56 203 ILE A N 1
ATOM 1620 C CA . ILE A 1 203 ? 13.834 -14.384 1.161 1.00 44.56 203 ILE A CA 1
ATOM 1621 C C . ILE A 1 203 ? 13.473 -15.071 -0.164 1.00 44.56 203 ILE A C 1
ATOM 1623 O O . ILE A 1 203 ? 12.303 -15.174 -0.544 1.00 44.56 203 ILE A O 1
ATOM 1627 N N . GLU A 1 204 ? 14.458 -15.581 -0.907 1.00 39.69 204 GLU A N 1
ATOM 1628 C CA . GLU A 1 204 ? 14.126 -16.597 -1.895 1.00 39.69 204 GLU A CA 1
ATOM 1629 C C . GLU A 1 204 ? 13.597 -17.805 -1.116 1.00 39.69 204 GLU A C 1
ATOM 1631 O O . GLU A 1 204 ? 14.325 -18.467 -0.374 1.00 39.69 204 GLU A O 1
ATOM 1636 N N . LYS A 1 205 ? 12.288 -18.052 -1.245 1.00 42.88 205 LYS A N 1
ATOM 1637 C CA . LYS A 1 205 ? 11.498 -19.115 -0.601 1.00 42.88 205 LYS A CA 1
ATOM 1638 C C . LYS A 1 205 ? 11.951 -20.531 -1.034 1.00 42.88 205 LYS A C 1
ATOM 1640 O O . LYS A 1 205 ? 11.148 -21.340 -1.498 1.00 42.88 205 LYS A O 1
ATOM 1645 N N . ASN A 1 206 ? 13.238 -20.848 -0.904 1.00 40.56 206 ASN A N 1
ATOM 1646 C CA . ASN A 1 206 ? 13.883 -22.033 -1.471 1.00 40.56 206 ASN A CA 1
ATOM 1647 C C . ASN A 1 206 ? 13.876 -23.250 -0.535 1.00 40.56 206 ASN A C 1
ATOM 1649 O O . ASN A 1 206 ? 14.125 -24.368 -0.986 1.00 40.56 206 ASN A O 1
ATOM 1653 N N . CYS A 1 207 ? 13.532 -23.095 0.746 1.00 40.81 207 CYS A N 1
ATOM 1654 C CA . CYS A 1 207 ? 13.469 -24.229 1.669 1.00 40.81 207 CYS A CA 1
ATOM 1655 C C . CYS A 1 207 ? 12.041 -24.773 1.794 1.00 40.81 207 CYS A C 1
ATOM 1657 O O . CYS A 1 207 ? 11.249 -24.329 2.616 1.00 40.81 207 CYS A O 1
ATOM 1659 N N . LYS A 1 208 ? 11.718 -25.775 0.965 1.00 41.53 208 LYS A N 1
ATOM 1660 C CA . LYS A 1 208 ? 10.418 -26.479 0.966 1.00 41.53 208 LYS A CA 1
ATOM 1661 C C . LYS A 1 208 ? 10.283 -27.571 2.040 1.00 41.53 208 LYS A C 1
ATOM 1663 O O . LYS A 1 208 ? 9.228 -28.189 2.124 1.00 41.53 208 LYS A O 1
ATOM 1668 N N . ASN A 1 209 ? 11.329 -27.844 2.825 1.00 48.94 209 ASN A N 1
ATOM 1669 C CA . ASN A 1 209 ? 11.319 -28.873 3.869 1.00 48.94 209 ASN A CA 1
ATOM 1670 C C . ASN A 1 209 ? 11.743 -28.272 5.216 1.00 48.94 209 ASN A C 1
ATOM 1672 O O . ASN A 1 209 ? 12.911 -28.325 5.599 1.00 48.94 209 ASN A O 1
ATOM 1676 N N . SER A 1 210 ? 10.774 -27.658 5.890 1.00 45.75 210 SER A N 1
ATOM 1677 C CA . SER A 1 210 ? 10.931 -27.010 7.195 1.00 45.75 210 SER A CA 1
ATOM 1678 C C . SER A 1 210 ? 11.402 -27.961 8.289 1.00 45.75 210 SER A C 1
ATOM 1680 O O . SER A 1 210 ? 12.194 -27.576 9.145 1.00 45.75 210 SER A O 1
ATOM 1682 N N . ASP A 1 211 ? 10.956 -29.214 8.241 1.00 50.84 211 ASP A N 1
ATOM 1683 C CA . ASP A 1 211 ? 11.146 -30.166 9.335 1.00 50.84 211 ASP A CA 1
ATOM 1684 C C . ASP A 1 211 ? 12.609 -30.609 9.412 1.00 50.84 211 ASP A C 1
ATOM 1686 O O . ASP A 1 211 ? 13.205 -30.606 10.484 1.00 50.84 211 ASP A O 1
ATOM 1690 N N . ALA A 1 212 ? 13.236 -30.862 8.257 1.00 52.50 212 ALA A N 1
ATOM 1691 C CA . ALA A 1 212 ? 14.663 -31.182 8.176 1.00 52.50 212 ALA A CA 1
ATOM 1692 C C . ALA A 1 212 ? 15.568 -30.035 8.670 1.00 52.50 212 ALA A C 1
ATOM 1694 O O . ALA A 1 212 ? 16.674 -30.266 9.159 1.00 52.50 212 ALA A O 1
ATOM 1695 N N . LEU A 1 213 ? 15.106 -28.791 8.537 1.00 50.22 213 LEU A N 1
ATOM 1696 C CA . LEU A 1 213 ? 15.836 -27.599 8.955 1.00 50.22 213 LEU A CA 1
ATOM 1697 C C . LEU A 1 213 ? 15.736 -27.339 10.453 1.00 50.22 213 LEU A C 1
ATOM 1699 O O . LEU A 1 213 ? 16.742 -26.989 11.072 1.00 50.22 213 LEU A O 1
ATOM 1703 N N . LEU A 1 214 ? 14.553 -27.544 11.031 1.00 51.91 214 LEU A N 1
ATOM 1704 C CA . LEU A 1 214 ? 14.353 -27.492 12.477 1.00 51.91 214 LEU A CA 1
ATOM 1705 C C . LEU A 1 214 ? 15.160 -28.598 13.172 1.00 51.91 214 LEU A C 1
ATOM 1707 O O . LEU A 1 214 ? 15.898 -28.296 14.110 1.00 51.91 214 LEU A O 1
ATOM 1711 N N . ASP A 1 215 ? 15.142 -29.824 12.633 1.00 59.12 215 ASP A N 1
ATOM 1712 C CA . ASP A 1 215 ? 15.971 -30.940 13.115 1.00 59.12 215 ASP A CA 1
ATOM 1713 C C . ASP A 1 215 ? 17.465 -30.583 13.093 1.00 59.12 215 ASP A C 1
ATOM 1715 O O . ASP A 1 215 ? 18.197 -30.825 14.058 1.00 59.12 215 ASP A O 1
ATOM 1719 N N . TYR A 1 216 ? 17.939 -29.960 12.007 1.00 58.56 216 TYR A N 1
ATOM 1720 C CA . TYR A 1 216 ? 19.328 -29.518 11.902 1.00 58.56 216 TYR A CA 1
ATOM 1721 C C . TYR A 1 216 ? 19.659 -28.415 12.916 1.00 58.56 216 TYR A C 1
ATOM 1723 O O . TYR A 1 216 ? 20.691 -28.503 13.588 1.00 58.56 216 TYR A O 1
ATOM 1731 N N . GLN A 1 217 ? 18.806 -27.395 13.052 1.00 55.22 217 GLN A N 1
ATOM 1732 C CA . GLN A 1 217 ? 19.003 -26.296 14.002 1.00 55.22 217 GLN A CA 1
ATOM 1733 C C . GLN A 1 217 ? 19.036 -26.779 15.453 1.00 55.22 217 GLN A C 1
ATOM 1735 O O . GLN A 1 217 ? 19.873 -26.302 16.224 1.00 55.22 217 GLN A O 1
ATOM 1740 N N . GLU A 1 218 ? 18.171 -27.725 15.817 1.00 55.38 218 GLU A N 1
ATOM 1741 C CA . GLU A 1 218 ? 18.118 -28.315 17.154 1.00 55.38 218 GLU A CA 1
ATOM 1742 C C . GLU A 1 218 ? 19.339 -29.208 17.414 1.00 55.38 218 GLU A C 1
ATOM 1744 O O . GLU A 1 218 ? 20.020 -29.052 18.433 1.00 55.38 218 GLU A O 1
ATOM 1749 N N . THR A 1 219 ? 19.706 -30.050 16.440 1.00 62.81 219 THR A N 1
ATOM 1750 C CA . THR A 1 219 ? 20.904 -30.903 16.509 1.00 62.81 219 THR A CA 1
ATOM 1751 C C . THR A 1 219 ? 22.186 -30.078 16.670 1.00 62.81 219 THR A C 1
ATOM 1753 O O . THR A 1 219 ? 23.081 -30.459 17.427 1.00 62.81 219 THR A O 1
ATOM 1756 N N . HIS A 1 220 ? 22.273 -28.923 16.003 1.00 59.59 220 HIS A N 1
ATOM 1757 C CA . HIS A 1 220 ? 23.486 -28.098 15.947 1.00 59.59 220 HIS A CA 1
ATOM 1758 C C . HIS A 1 220 ? 23.422 -26.825 16.812 1.00 59.59 220 HIS A C 1
ATOM 1760 O O . HIS A 1 220 ? 24.372 -26.042 16.816 1.00 59.59 220 HIS A O 1
ATOM 1766 N N . LYS A 1 221 ? 22.347 -26.632 17.592 1.00 57.12 221 LYS A N 1
ATOM 1767 C CA . LYS A 1 221 ? 22.156 -25.541 18.573 1.00 57.12 221 LYS A CA 1
ATOM 1768 C C . LYS A 1 221 ? 22.347 -24.123 18.008 1.00 57.12 221 LYS A C 1
ATOM 1770 O O . LYS A 1 221 ? 23.015 -23.287 18.617 1.00 57.12 221 LYS A O 1
ATOM 1775 N N . VAL A 1 222 ? 21.736 -23.827 16.860 1.00 57.75 222 VAL A N 1
ATOM 1776 C CA . VAL A 1 222 ? 21.951 -22.574 16.093 1.00 57.75 222 VAL A CA 1
ATOM 1777 C C . VAL A 1 222 ? 21.046 -21.398 16.548 1.00 57.75 222 VAL A C 1
ATOM 1779 O O . VAL A 1 222 ? 20.996 -20.349 15.919 1.00 57.75 222 VAL A O 1
ATOM 1782 N N . SER A 1 223 ? 20.335 -21.503 17.673 1.00 51.06 223 SER A N 1
ATOM 1783 C CA . SER A 1 223 ? 19.171 -20.650 17.993 1.00 51.06 223 SER A CA 1
ATOM 1784 C C . SER A 1 223 ? 19.444 -19.247 18.586 1.00 51.06 223 SER A C 1
ATOM 1786 O O . SER A 1 223 ? 18.564 -18.684 19.234 1.00 51.06 223 SER A O 1
ATOM 1788 N N . SER A 1 224 ? 20.634 -18.651 18.438 1.00 51.62 224 SER A N 1
ATOM 1789 C CA . SER A 1 224 ? 20.913 -17.311 19.002 1.00 51.62 224 SER A CA 1
ATOM 1790 C C . SER A 1 224 ? 21.983 -16.543 18.221 1.00 51.62 224 SER A C 1
ATOM 1792 O O . SER A 1 224 ? 23.185 -16.739 18.398 1.00 51.62 224 SER A O 1
ATOM 1794 N N . THR A 1 225 ? 21.552 -15.632 17.350 1.00 51.44 225 THR A N 1
ATOM 1795 C CA . THR A 1 225 ? 22.424 -14.911 16.405 1.00 51.44 225 THR A CA 1
ATOM 1796 C C . THR A 1 225 ? 23.250 -13.787 17.037 1.00 51.44 225 THR A C 1
ATOM 1798 O O . THR A 1 225 ? 24.328 -13.472 16.535 1.00 51.44 225 THR A O 1
ATOM 1801 N N . TYR A 1 226 ? 22.840 -13.226 18.178 1.00 48.50 226 TYR A N 1
ATOM 1802 C CA . TYR A 1 226 ? 23.573 -12.112 18.801 1.00 48.50 226 TYR A CA 1
ATOM 1803 C C . TYR A 1 226 ? 24.860 -12.531 19.534 1.00 48.50 226 TYR A C 1
ATOM 1805 O O . TYR A 1 226 ? 25.758 -11.710 19.686 1.00 48.50 226 TYR A O 1
ATOM 1813 N N . GLY A 1 227 ? 24.986 -13.794 19.961 1.00 53.28 227 GLY A N 1
ATOM 1814 C CA . GLY A 1 227 ? 26.163 -14.297 20.693 1.00 53.28 227 GLY A CA 1
ATOM 1815 C C . GLY A 1 227 ? 27.062 -15.266 19.913 1.00 53.28 227 GLY A C 1
ATOM 1816 O O . GLY A 1 227 ? 28.094 -15.699 20.437 1.00 53.28 227 GLY A O 1
ATOM 1817 N N . LEU A 1 228 ? 26.660 -15.648 18.696 1.00 54.78 228 LEU A N 1
ATOM 1818 C CA . LEU A 1 228 ? 27.337 -16.664 17.884 1.00 54.78 228 LEU A CA 1
ATOM 1819 C C . LEU A 1 228 ? 28.100 -16.094 16.685 1.00 54.78 228 LEU A C 1
ATOM 1821 O O . LEU A 1 228 ? 28.945 -16.809 16.160 1.00 54.78 228 LEU A O 1
ATOM 1825 N N . ARG A 1 229 ? 27.876 -14.834 16.278 1.00 53.91 229 ARG A N 1
ATOM 1826 C CA . ARG A 1 229 ? 28.522 -14.240 15.089 1.00 53.91 229 ARG A CA 1
ATOM 1827 C C . ARG A 1 229 ? 30.050 -14.366 15.109 1.00 53.91 229 ARG A C 1
ATOM 1829 O O . ARG A 1 229 ? 30.636 -14.771 14.113 1.00 53.91 229 ARG A O 1
ATOM 1836 N N . ASP A 1 230 ? 30.668 -14.115 16.260 1.00 55.75 230 ASP A N 1
ATOM 1837 C CA . ASP A 1 230 ? 32.127 -14.208 16.434 1.00 55.75 230 ASP A CA 1
ATOM 1838 C C . ASP A 1 230 ? 32.630 -15.656 16.583 1.00 55.75 230 ASP A C 1
ATOM 1840 O O . ASP A 1 230 ? 33.832 -15.912 16.591 1.00 55.75 230 ASP A O 1
ATOM 1844 N N . LYS A 1 231 ? 31.709 -16.615 16.726 1.00 57.75 231 LYS A N 1
ATOM 1845 C CA . LYS A 1 231 ? 31.977 -18.054 16.854 1.00 57.75 231 LYS A CA 1
ATOM 1846 C C . LYS A 1 231 ? 31.663 -18.825 15.568 1.00 57.75 231 LYS A C 1
ATOM 1848 O O . LYS A 1 231 ? 31.923 -20.025 15.517 1.00 57.75 231 LYS A O 1
ATOM 1853 N N . MET A 1 232 ? 31.102 -18.170 14.548 1.00 57.66 232 MET A N 1
ATOM 1854 C CA . MET A 1 232 ? 30.848 -18.779 13.244 1.00 57.66 232 MET A CA 1
ATOM 1855 C C . MET A 1 232 ? 32.174 -18.957 12.507 1.00 57.66 232 MET A C 1
ATOM 1857 O O . MET A 1 232 ? 32.788 -17.995 12.048 1.00 57.66 232 MET A O 1
ATOM 1861 N N . VAL A 1 233 ? 32.616 -20.206 12.397 1.00 65.25 233 VAL A N 1
ATOM 1862 C CA . VAL A 1 233 ? 33.799 -20.570 11.617 1.00 65.25 233 VAL A CA 1
ATOM 1863 C C . VAL A 1 233 ? 33.394 -20.663 10.147 1.00 65.25 233 VAL A C 1
ATOM 1865 O O . VAL A 1 233 ? 32.384 -21.284 9.820 1.00 65.25 233 VAL A O 1
ATOM 1868 N N . LYS A 1 234 ? 34.173 -20.029 9.264 1.00 69.19 234 LYS A N 1
ATOM 1869 C CA . LYS A 1 234 ? 34.022 -20.164 7.809 1.00 69.19 234 LYS A CA 1
ATOM 1870 C C . LYS A 1 234 ? 34.112 -21.659 7.440 1.00 69.19 234 LYS A C 1
ATOM 1872 O O . LYS A 1 234 ? 35.127 -22.260 7.785 1.00 69.19 234 LYS A O 1
ATOM 1877 N N . PRO A 1 235 ? 33.100 -22.249 6.773 1.00 69.38 235 PRO A N 1
ATOM 1878 C CA . PRO A 1 235 ? 33.187 -23.618 6.261 1.00 69.38 235 PRO A CA 1
ATOM 1879 C C . PRO A 1 235 ? 34.368 -23.779 5.294 1.00 69.38 235 PRO A C 1
ATOM 1881 O O . PRO A 1 235 ? 34.832 -22.784 4.735 1.00 69.38 235 PRO A O 1
ATOM 1884 N N . ASP A 1 236 ? 34.834 -25.009 5.073 1.00 72.19 236 ASP A N 1
ATOM 1885 C CA . ASP A 1 236 ? 35.982 -25.283 4.193 1.00 72.19 236 ASP A CA 1
ATOM 1886 C C . ASP A 1 236 ? 35.663 -25.060 2.698 1.00 72.19 236 ASP A C 1
ATOM 1888 O O . ASP A 1 236 ? 36.561 -24.774 1.904 1.00 72.19 236 ASP A O 1
ATOM 1892 N N . ASP A 1 237 ? 34.386 -25.124 2.313 1.00 75.56 237 ASP A N 1
ATOM 1893 C CA . ASP A 1 237 ? 33.879 -25.025 0.939 1.00 75.56 237 ASP A CA 1
ATOM 1894 C C . ASP A 1 237 ? 32.815 -23.920 0.729 1.00 75.56 237 ASP A C 1
ATOM 1896 O O . ASP A 1 237 ? 31.783 -24.149 0.092 1.00 75.56 237 ASP A O 1
ATOM 1900 N N . PRO A 1 238 ? 33.016 -22.682 1.216 1.00 74.75 238 PRO A N 1
ATOM 1901 C CA . PRO A 1 238 ? 31.976 -21.674 1.152 1.00 74.75 238 PRO A CA 1
ATOM 1902 C C . PRO A 1 238 ? 31.884 -21.090 -0.258 1.00 74.75 238 PRO A C 1
ATOM 1904 O O . PRO A 1 238 ? 32.890 -20.688 -0.856 1.00 74.75 238 PRO A O 1
ATOM 1907 N N . ILE A 1 239 ? 30.656 -20.924 -0.751 1.00 66.38 239 ILE A N 1
ATOM 1908 C CA . ILE A 1 239 ? 30.392 -20.081 -1.918 1.00 66.38 239 ILE A CA 1
ATOM 1909 C C . ILE A 1 239 ? 30.787 -18.650 -1.541 1.00 66.38 239 ILE A C 1
ATOM 1911 O O . ILE A 1 239 ? 30.123 -17.987 -0.745 1.00 66.38 239 ILE A O 1
ATOM 1915 N N . THR A 1 240 ? 31.914 -18.188 -2.077 1.00 68.81 240 THR A N 1
ATOM 1916 C CA . THR A 1 240 ? 32.418 -16.835 -1.835 1.00 68.81 240 THR A CA 1
ATOM 1917 C C . THR A 1 240 ? 32.005 -15.954 -3.002 1.00 68.81 240 THR A C 1
ATOM 1919 O O . THR A 1 240 ? 32.385 -16.211 -4.144 1.00 68.81 240 THR A O 1
ATOM 1922 N N . LEU A 1 241 ? 31.214 -14.920 -2.724 1.00 63.66 241 LEU A N 1
ATOM 1923 C CA . LEU A 1 241 ? 30.745 -14.012 -3.765 1.00 63.66 241 LEU A CA 1
ATOM 1924 C C . LEU A 1 241 ? 31.809 -12.943 -4.059 1.00 63.66 241 LEU A C 1
ATOM 1926 O O . LEU A 1 241 ? 32.352 -12.359 -3.109 1.00 63.66 241 LEU A O 1
ATOM 1930 N N . PRO A 1 242 ? 32.066 -12.625 -5.343 1.00 68.06 242 PRO A N 1
ATOM 1931 C CA . PRO A 1 242 ? 33.056 -11.623 -5.711 1.00 68.06 242 PRO A CA 1
ATOM 1932 C C . PRO A 1 242 ? 32.656 -10.247 -5.178 1.00 68.06 242 PRO A C 1
ATOM 1934 O O . PRO A 1 242 ? 31.466 -9.910 -5.078 1.00 68.06 242 PRO A O 1
ATOM 1937 N N . LEU A 1 243 ? 33.653 -9.437 -4.826 1.00 67.44 243 LEU A N 1
ATOM 1938 C CA . LEU A 1 243 ? 33.414 -8.050 -4.446 1.00 67.44 243 LEU A CA 1
ATOM 1939 C C . LEU A 1 243 ? 33.095 -7.220 -5.707 1.00 67.44 243 LEU A C 1
ATOM 1941 O O . LEU A 1 243 ? 33.812 -7.337 -6.705 1.00 67.44 243 LEU A O 1
ATOM 1945 N N . PRO A 1 244 ? 32.063 -6.355 -5.699 1.00 73.12 244 PRO A N 1
ATOM 1946 C CA . PRO A 1 244 ? 31.825 -5.434 -6.804 1.00 73.12 244 PRO A CA 1
ATOM 1947 C C . PRO A 1 244 ? 33.079 -4.596 -7.133 1.00 73.12 244 PRO A C 1
ATOM 1949 O O . PRO A 1 244 ? 33.717 -4.089 -6.205 1.00 73.12 244 PRO A O 1
ATOM 1952 N N . PRO A 1 245 ? 33.424 -4.380 -8.422 1.00 73.19 245 PRO A N 1
ATOM 1953 C CA . PRO A 1 245 ? 34.693 -3.751 -8.812 1.00 73.19 245 PRO A CA 1
ATOM 1954 C C . PRO A 1 245 ? 34.963 -2.384 -8.168 1.00 73.19 245 PRO A C 1
ATOM 1956 O O . PRO A 1 245 ? 36.099 -2.072 -7.827 1.00 73.19 245 PRO A O 1
ATOM 1959 N N . HIS A 1 246 ? 33.918 -1.579 -7.954 1.00 62.44 246 HIS A N 1
ATOM 1960 C CA . HIS A 1 246 ? 34.035 -0.254 -7.341 1.00 62.44 246 HIS A CA 1
ATOM 1961 C C . HIS A 1 246 ? 34.381 -0.308 -5.843 1.00 62.44 246 HIS A C 1
ATOM 1963 O O . HIS A 1 246 ? 35.110 0.551 -5.358 1.00 62.44 246 HIS A O 1
ATOM 1969 N N . LEU A 1 247 ? 33.906 -1.326 -5.115 1.00 62.97 247 LEU A N 1
ATOM 1970 C CA . LEU A 1 247 ? 34.275 -1.544 -3.712 1.00 62.97 247 LEU A CA 1
ATOM 1971 C C . LEU A 1 247 ? 35.689 -2.109 -3.597 1.00 62.97 247 LEU A C 1
ATOM 1973 O O . LEU A 1 247 ? 36.409 -1.765 -2.666 1.00 62.97 247 LEU A O 1
ATOM 1977 N N . LYS A 1 248 ? 36.101 -2.934 -4.564 1.00 73.19 248 LYS A N 1
ATOM 1978 C CA . LYS A 1 248 ? 37.460 -3.477 -4.610 1.00 73.19 248 LYS A CA 1
ATOM 1979 C C . LYS A 1 248 ? 38.484 -2.362 -4.809 1.00 73.19 248 LYS A C 1
ATOM 1981 O O . LYS A 1 248 ? 39.404 -2.242 -4.012 1.00 73.19 248 LYS A O 1
ATOM 1986 N N . ALA A 1 249 ? 38.239 -1.486 -5.783 1.00 75.00 249 ALA A N 1
ATOM 1987 C CA . ALA A 1 249 ? 39.065 -0.304 -6.020 1.00 75.00 249 ALA A CA 1
ATOM 1988 C C . ALA A 1 249 ? 39.095 0.656 -4.815 1.00 75.00 249 ALA A C 1
ATOM 1990 O O . ALA A 1 249 ? 40.116 1.284 -4.556 1.00 75.00 249 ALA A O 1
ATOM 1991 N N . PHE A 1 250 ? 37.989 0.773 -4.068 1.00 74.19 250 PHE A N 1
ATOM 1992 C CA . PHE A 1 250 ? 37.947 1.577 -2.846 1.00 74.19 250 PHE A CA 1
ATOM 1993 C C . PHE A 1 250 ? 38.857 1.007 -1.751 1.00 74.19 250 PHE A C 1
ATOM 1995 O O . PHE A 1 250 ? 39.614 1.770 -1.160 1.00 74.19 250 PHE A O 1
ATOM 2002 N N . LEU A 1 251 ? 38.806 -0.305 -1.500 1.00 71.38 251 LEU A N 1
ATOM 2003 C CA . LEU A 1 251 ? 39.658 -0.954 -0.497 1.00 71.38 251 LEU A CA 1
ATOM 2004 C C . LEU A 1 251 ? 41.138 -0.891 -0.893 1.00 71.38 251 LEU A C 1
ATOM 2006 O O . LEU A 1 251 ? 41.955 -0.470 -0.088 1.00 71.38 251 LEU A O 1
ATOM 2010 N N . GLU A 1 252 ? 41.464 -1.177 -2.156 1.00 76.56 252 GLU A N 1
ATOM 2011 C CA . GLU A 1 252 ? 42.841 -1.097 -2.675 1.00 76.56 252 GLU A CA 1
ATOM 2012 C C . GLU A 1 252 ? 43.437 0.321 -2.611 1.00 76.56 252 GLU A C 1
ATOM 2014 O O . GLU A 1 252 ? 44.653 0.478 -2.581 1.00 76.56 252 GLU A O 1
ATOM 2019 N N . ALA A 1 253 ? 42.601 1.363 -2.603 1.00 72.88 253 ALA A N 1
ATOM 2020 C CA . ALA A 1 253 ? 43.046 2.749 -2.474 1.00 72.88 253 ALA A CA 1
ATOM 2021 C C . ALA A 1 253 ? 43.261 3.202 -1.017 1.00 72.88 253 ALA A C 1
ATOM 2023 O O . ALA A 1 253 ? 43.773 4.304 -0.806 1.00 72.88 253 ALA A O 1
ATOM 2024 N N . HIS A 1 254 ? 42.830 2.407 -0.032 1.00 61.44 254 HIS A N 1
ATOM 2025 C CA . HIS A 1 254 ? 42.847 2.762 1.392 1.00 61.44 254 HIS A CA 1
ATOM 2026 C C . HIS A 1 254 ? 43.553 1.721 2.288 1.00 61.44 254 HIS A C 1
ATOM 2028 O O . HIS A 1 254 ? 43.555 1.907 3.507 1.00 61.44 254 HIS A O 1
ATOM 2034 N N . ASP A 1 255 ? 44.160 0.688 1.694 1.00 52.59 255 ASP A N 1
ATOM 2035 C CA . ASP A 1 255 ? 45.168 -0.204 2.298 1.00 52.59 255 ASP A CA 1
ATOM 2036 C C . ASP A 1 255 ? 46.595 0.322 2.042 1.00 52.59 255 ASP A C 1
ATOM 2038 O O . ASP A 1 255 ? 47.456 0.176 2.944 1.00 52.59 255 ASP A O 1
#

Foldseek 3Di:
DQALVRLVVCLDPPNDQFQQACPPDPQDDFPDPLCVLVVLQFALLLSLLSCVSRSVLVSNCVSLLQQCDPPSLLSLLSVLSSCSRPVVLVSNLVSCVVNVVPPLQCLLQPDPCSSVVVNVLSVLSNVCNVPVVDDDPVSVVVNSVSSSSSSVSSSVVCCVVGNRHNDPDNPVNGDHCPVVQPPVPQDWAAEPPDPWTDGDPPPPVPDPDSPVVVVVCVVVVVPDDVPCRVVDDDDPDGPYDYDDPVVVVVVVVVD

Secondary structure (DSSP, 8-state):
---HHHHHHHHSTTTS---S--TTSSSPPPSS-THHHHTT---HHHHHHHHHHTT-HHHHHHHHTTS-STT-HHHHHHHHHHHHHHT-HHHHHHHHHHHTTSHHHHHHS-STTHHHHHHHHHHHHHHHHH-TTS--HHHHHHHHHHHHHHHHHHHHHHHHHH-SS--S--GGG---TTTTT-----EEEEETT-SSPEEE---------HHHHHHHHHHHT---HHHHGGG-PPPSS--EEPPPHHHHHHHHTT-

Organism: Mollisia scopiformis (NCBI:txid149040)

Sequence (255 aa):
MSSYESVLSSLLPPSQPHIFSSLPISPHKALIPSQQISSLEIHPVLESALHILNLDLPSAHFLLRHMQADPVFEAMYLHGILHRVEGDIDNARAWYSDVKDQDVFRAAWPGKNGLDDAVKFLGRIEERKVNRGKRDEMEDEELSAESLREMKAVIGFCEGKFGTEKLSDASQVWVSMSEKNSTELIMYNWRETQHFPVPDFDIEKNCKNSDALLDYQETHKVSSTYGLRDKMVKPDDPITLPLPPHLKAFLEAHD

Radius of gyration: 21.06 Å; Cα contacts (8 Å, |Δi|>4): 278; chains: 1; bounding box: 61×49×42 Å

pLDDT: mean 79.88, std 18.5, range [38.84, 98.56]